Protein AF-A0A402AFH4-F1 (afdb_monomer)

Foldseek 3Di:
DCLLQAAAPLAFFQVLLVLLVQVVVQVVCVVPVDDDPDHHPPNVADPVRCVCVVVSVVLNVDPVSSVVVSVVVSVVHHHPPNVVLVVFWDFLCCVVVVPDNQFWAQLVRGGHNRDTDTHGPVQSVFWPDKHWPQADPPRHGQNVVGSTTDIDTDGDDDDDPPDPPDPPPDDDDDDDDDDD

Radius of gyration: 26.85 Å; Cα contacts (8 Å, |Δi|>4): 225; chains: 1; bounding box: 53×40×107 Å

Secondary structure (DSSP, 8-state):
--GGGG--TT--B-HHHHHHHHHHHHHHHHTS----S---HHHHS-GGGGGGHHHHHHHTT-HHHHHHHHHHHHHHS--HHHHHHTTTSEEHHHHH-TT-----BSTTS--B-----EE-HHHHTTEEEEEEESB-GGG-BHHHH-SS-EEEEEE-------------------------

Solvent-accessible surface area (backbone atoms only — not comparable to full-atom values): 10821 Å² total; per-residue (Å²): 126,80,65,65,55,45,26,43,81,87,58,69,52,37,53,39,44,46,52,42,46,28,51,51,46,46,56,54,42,79,77,38,100,72,90,80,86,73,69,30,64,76,75,68,36,56,84,92,52,49,85,47,49,68,56,54,58,52,29,64,75,33,72,70,46,25,54,53,45,17,54,54,44,52,76,66,47,45,30,65,64,40,49,60,49,56,76,71,27,45,50,45,44,53,70,78,39,78,83,62,77,70,49,19,32,41,36,84,41,57,23,26,36,61,74,86,53,73,28,42,77,77,53,49,78,30,56,76,46,49,52,71,44,63,53,54,78,95,72,40,51,24,50,79,77,32,64,49,33,53,74,51,71,44,66,58,90,74,82,74,76,75,74,77,75,72,81,78,90,77,82,85,79,89,75,90,85,80,82,135

Structure (mmCIF, N/CA/C/O backbone):
data_AF-A0A402AFH4-F1
#
_entry.id   AF-A0A402AFH4-F1
#
loop_
_atom_site.group_PDB
_atom_site.id
_atom_site.type_symbol
_atom_site.label_atom_id
_atom_site.label_alt_id
_atom_site.label_comp_id
_atom_site.label_asym_id
_atom_site.label_entity_id
_atom_site.label_seq_id
_atom_site.pdbx_PDB_ins_code
_atom_site.Cartn_x
_atom_site.Cartn_y
_atom_site.Cartn_z
_atom_site.occupancy
_atom_site.B_iso_or_equiv
_atom_site.auth_seq_id
_atom_site.auth_comp_id
_atom_site.auth_asym_id
_atom_site.auth_atom_id
_atom_site.pdbx_PDB_model_num
ATOM 1 N N . MET A 1 1 ? 12.979 -7.719 -3.698 1.00 51.69 1 MET A N 1
ATOM 2 C CA . MET A 1 1 ? 11.841 -7.224 -2.904 1.00 51.69 1 MET A CA 1
ATOM 3 C C . MET A 1 1 ? 11.127 -8.432 -2.350 1.00 51.69 1 MET A C 1
ATOM 5 O O . MET A 1 1 ? 10.439 -9.116 -3.100 1.00 51.69 1 MET A O 1
ATOM 9 N N . GLY A 1 2 ? 11.437 -8.764 -1.097 1.00 57.62 2 GLY A N 1
ATOM 10 C CA . GLY A 1 2 ? 10.817 -9.867 -0.356 1.00 57.62 2 GLY A CA 1
ATOM 11 C C . GLY A 1 2 ? 9.615 -9.405 0.471 1.00 57.62 2 GLY A C 1
ATOM 12 O O . GLY A 1 2 ? 9.050 -10.201 1.211 1.00 57.62 2 GLY A O 1
ATOM 13 N N . ASP A 1 3 ? 9.233 -8.136 0.342 1.00 69.19 3 ASP A N 1
ATOM 14 C CA . ASP A 1 3 ? 8.366 -7.464 1.313 1.00 69.19 3 ASP A CA 1
ATOM 15 C C . ASP A 1 3 ? 6.880 -7.632 0.960 1.00 69.19 3 ASP A C 1
ATOM 17 O O . ASP A 1 3 ? 6.026 -7.682 1.834 1.00 69.19 3 ASP A O 1
ATOM 21 N N . PHE A 1 4 ? 6.556 -7.896 -0.313 1.00 74.56 4 PHE A N 1
ATOM 22 C CA . PHE A 1 4 ? 5.191 -8.195 -0.784 1.00 74.56 4 PHE A CA 1
ATOM 23 C C . PHE A 1 4 ? 4.730 -9.637 -0.509 1.00 74.56 4 PHE A C 1
ATOM 25 O O . PHE A 1 4 ? 3.838 -10.153 -1.183 1.00 74.56 4 PHE A O 1
ATOM 32 N N . ASN A 1 5 ? 5.331 -10.302 0.482 1.00 77.62 5 ASN A N 1
ATOM 33 C CA . ASN A 1 5 ? 4.934 -11.647 0.903 1.00 77.62 5 ASN A CA 1
ATOM 34 C C . ASN A 1 5 ? 3.731 -11.659 1.870 1.00 77.62 5 ASN A C 1
ATOM 36 O O . ASN A 1 5 ? 3.227 -12.724 2.233 1.00 77.62 5 ASN A O 1
ATOM 40 N N . SER A 1 6 ? 3.279 -10.480 2.292 1.00 80.69 6 SER A N 1
ATOM 41 C CA . SER A 1 6 ? 2.232 -10.261 3.289 1.00 80.69 6 SER A CA 1
ATOM 42 C C . SER A 1 6 ? 1.073 -9.435 2.724 1.00 80.69 6 SER A C 1
ATOM 44 O O . SER A 1 6 ? 0.543 -8.567 3.405 1.00 80.69 6 SER A O 1
ATOM 46 N N . LEU A 1 7 ? 0.652 -9.668 1.478 1.00 89.50 7 LEU A N 1
ATOM 47 C CA . LEU A 1 7 ? -0.512 -8.962 0.932 1.00 89.50 7 LEU A CA 1
ATOM 48 C C . LEU A 1 7 ? -1.828 -9.529 1.479 1.00 89.50 7 LEU A C 1
ATOM 50 O O . LEU A 1 7 ? -2.013 -10.745 1.570 1.00 89.50 7 LEU A O 1
ATOM 54 N N . SER A 1 8 ? -2.777 -8.649 1.792 1.00 88.81 8 SER A N 1
ATOM 55 C CA . SER A 1 8 ? -4.142 -9.047 2.124 1.00 88.81 8 SER A CA 1
ATOM 56 C C . SER A 1 8 ? -4.874 -9.599 0.894 1.00 88.81 8 SER A C 1
ATOM 58 O O . SER A 1 8 ? -4.645 -9.130 -0.225 1.00 88.81 8 SER A O 1
ATOM 60 N N . PRO A 1 9 ? -5.805 -10.562 1.055 1.00 85.50 9 PRO A N 1
ATOM 61 C CA . PRO A 1 9 ? -6.602 -11.087 -0.049 1.00 85.50 9 PRO A CA 1
ATOM 62 C C . PRO A 1 9 ? -7.307 -10.052 -0.926 1.00 85.50 9 PRO A C 1
ATOM 64 O O . PRO A 1 9 ? -7.452 -10.264 -2.132 1.00 85.50 9 PRO A O 1
ATOM 67 N N . LYS A 1 10 ? -7.740 -8.948 -0.317 1.00 82.94 10 LYS A N 1
ATOM 68 C CA . LYS A 1 10 ? -8.514 -7.889 -0.974 1.00 82.94 10 LYS A CA 1
ATOM 69 C C . LYS A 1 10 ? -7.655 -6.728 -1.472 1.00 82.94 10 LYS A C 1
ATOM 71 O O . LYS A 1 10 ? -8.186 -5.842 -2.134 1.00 82.94 10 LYS A O 1
ATOM 76 N N . ASP A 1 11 ? -6.361 -6.723 -1.169 1.00 89.31 11 ASP A N 1
ATOM 77 C CA . ASP A 1 11 ? -5.503 -5.602 -1.525 1.00 89.31 11 ASP A CA 1
ATOM 78 C C . ASP A 1 11 ? -5.000 -5.704 -2.962 1.00 89.31 11 ASP A C 1
ATOM 80 O O . ASP A 1 11 ? -4.656 -6.775 -3.479 1.00 89.31 11 ASP A O 1
ATOM 84 N N . ALA A 1 12 ? -4.955 -4.539 -3.602 1.00 89.38 12 ALA A N 1
ATOM 85 C CA . ALA A 1 12 ? -4.328 -4.371 -4.897 1.00 89.38 12 ALA A CA 1
ATOM 86 C C . ALA A 1 12 ? -2.801 -4.449 -4.770 1.00 89.38 12 ALA A C 1
ATOM 88 O O . ALA A 1 12 ? -2.220 -4.133 -3.731 1.00 89.38 12 ALA A O 1
ATOM 89 N N . PHE A 1 13 ? -2.156 -4.833 -5.869 1.00 91.88 13 PHE A N 1
ATOM 90 C CA . PHE A 1 13 ? -0.709 -4.785 -6.010 1.00 91.88 13 PHE A CA 1
ATOM 91 C C . PHE A 1 13 ? -0.349 -4.269 -7.400 1.00 91.88 13 PHE A C 1
ATOM 93 O O . PHE A 1 13 ? -0.717 -4.885 -8.400 1.00 91.88 13 PHE A O 1
ATOM 100 N N . THR A 1 14 ? 0.357 -3.144 -7.463 1.00 93.19 14 THR A N 1
ATOM 101 C CA . THR A 1 14 ? 0.786 -2.500 -8.711 1.00 93.19 14 THR A CA 1
ATOM 102 C C . THR A 1 14 ? 2.281 -2.732 -8.934 1.00 93.19 14 THR A C 1
ATOM 104 O O . THR A 1 14 ? 3.129 -1.847 -8.815 1.00 93.19 14 THR A O 1
ATOM 107 N N . ALA A 1 15 ? 2.638 -3.964 -9.292 1.00 91.38 15 ALA A N 1
ATOM 108 C CA . ALA A 1 15 ? 4.016 -4.340 -9.613 1.00 91.38 15 ALA A CA 1
ATOM 109 C C . ALA A 1 15 ? 4.632 -3.480 -10.736 1.00 91.38 15 ALA A C 1
ATOM 111 O O . ALA A 1 15 ? 5.845 -3.253 -10.775 1.00 91.38 15 ALA A O 1
ATOM 112 N N . SER A 1 16 ? 3.811 -2.964 -11.646 1.00 92.25 16 SER A N 1
ATOM 113 C CA . SER A 1 16 ? 4.206 -2.042 -12.703 1.00 92.25 16 SER A CA 1
ATOM 114 C C . SER A 1 16 ? 4.701 -0.701 -12.148 1.00 92.25 16 SER A C 1
ATOM 116 O O . SER A 1 16 ? 5.653 -0.134 -12.696 1.00 92.25 16 SER A O 1
ATOM 118 N N . ALA A 1 17 ? 4.140 -0.222 -11.031 1.00 91.12 17 ALA A N 1
ATOM 119 C CA . ALA A 1 17 ? 4.615 0.968 -10.327 1.00 91.12 17 ALA A CA 1
ATOM 120 C C . ALA A 1 17 ? 6.022 0.740 -9.755 1.00 91.12 17 ALA A C 1
ATOM 122 O O . ALA A 1 17 ? 6.908 1.572 -9.970 1.00 91.12 17 ALA A O 1
ATOM 123 N N . LEU A 1 18 ? 6.277 -0.432 -9.157 1.00 89.62 18 LEU A N 1
ATOM 124 C CA . LEU A 1 18 ? 7.621 -0.832 -8.711 1.00 89.62 18 LEU A CA 1
ATOM 125 C C . LEU A 1 18 ? 8.616 -0.875 -9.866 1.00 89.62 18 LEU A C 1
ATOM 127 O O . LEU A 1 18 ? 9.734 -0.369 -9.762 1.00 89.62 18 LEU A O 1
ATOM 131 N N . LEU A 1 19 ? 8.217 -1.475 -10.986 1.00 90.44 19 LEU A N 1
ATOM 132 C CA . LEU A 1 19 ? 9.080 -1.596 -12.153 1.00 90.44 19 LEU A CA 1
ATOM 133 C C . LEU A 1 19 ? 9.463 -0.214 -12.703 1.00 90.44 19 LEU A C 1
ATOM 135 O O . LEU A 1 19 ? 10.643 0.047 -12.960 1.00 90.44 19 LEU A O 1
ATOM 139 N N . LYS A 1 20 ? 8.488 0.693 -12.826 1.00 89.62 20 LYS A N 1
A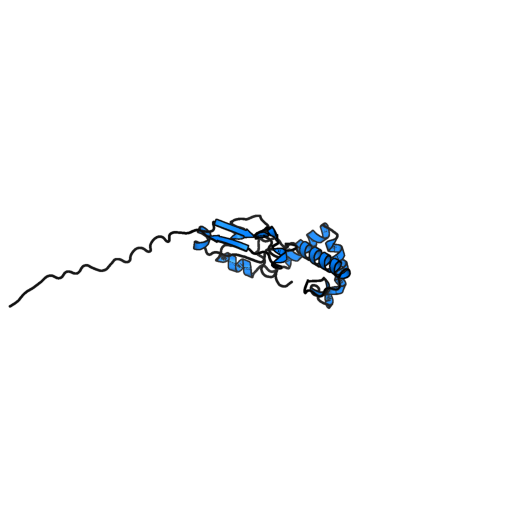TOM 140 C CA . LYS A 1 20 ? 8.721 2.089 -13.226 1.00 89.62 20 LYS A CA 1
ATOM 141 C C . LYS A 1 20 ? 9.625 2.815 -12.227 1.00 89.62 20 LYS A C 1
ATOM 143 O O . LYS A 1 20 ? 10.539 3.524 -12.649 1.00 89.62 20 LYS A O 1
ATOM 148 N N . TYR A 1 21 ? 9.421 2.604 -10.928 1.00 87.94 21 TYR A N 1
ATOM 149 C CA . TYR A 1 21 ? 10.244 3.186 -9.869 1.00 87.94 21 TYR A CA 1
ATOM 150 C C . TYR A 1 21 ? 11.710 2.752 -9.968 1.00 87.94 21 TYR A C 1
ATOM 152 O O . TYR A 1 21 ? 12.599 3.601 -10.072 1.00 87.94 21 TYR A O 1
ATOM 160 N N . VAL A 1 22 ? 11.965 1.444 -10.050 1.00 87.12 22 VAL A N 1
ATOM 161 C CA . VAL A 1 22 ? 13.318 0.888 -10.202 1.00 87.12 22 VAL A CA 1
ATOM 162 C C . VAL A 1 22 ? 13.982 1.401 -11.485 1.00 87.12 22 VAL A C 1
ATOM 164 O O . VAL A 1 22 ? 15.162 1.749 -11.479 1.00 87.12 22 VAL A O 1
ATOM 167 N N . MET A 1 23 ? 13.238 1.520 -12.589 1.00 85.50 23 MET A N 1
ATOM 168 C CA . MET A 1 23 ? 13.768 2.079 -13.840 1.00 85.50 23 MET A CA 1
ATOM 169 C C . MET A 1 23 ? 14.102 3.572 -13.751 1.00 85.50 23 MET A C 1
ATOM 171 O O . MET A 1 23 ? 15.094 4.016 -14.344 1.00 85.50 23 MET A O 1
ATOM 175 N N . ARG A 1 24 ? 13.302 4.350 -13.015 1.00 83.38 24 ARG A N 1
ATOM 176 C CA . ARG A 1 24 ? 13.567 5.770 -12.747 1.00 83.38 24 ARG A CA 1
ATOM 177 C C . ARG A 1 24 ? 14.858 5.934 -11.944 1.00 83.38 24 ARG A C 1
ATOM 179 O O . ARG A 1 24 ? 15.691 6.759 -12.320 1.00 83.38 24 ARG A O 1
ATOM 186 N N . LEU A 1 25 ? 15.049 5.124 -10.901 1.00 79.38 25 LEU A N 1
ATOM 187 C CA . LEU A 1 25 ? 16.279 5.112 -10.103 1.00 79.38 25 LEU A CA 1
ATOM 188 C C . LEU A 1 25 ? 17.503 4.716 -10.942 1.00 79.38 25 LEU A C 1
ATOM 190 O O . LEU A 1 25 ? 18.510 5.422 -10.930 1.00 79.38 25 LEU A O 1
ATOM 194 N N . ASP A 1 26 ? 17.392 3.656 -11.749 1.00 77.81 26 ASP A N 1
ATOM 195 C CA . ASP A 1 26 ? 18.478 3.178 -12.620 1.00 77.81 26 ASP A CA 1
ATOM 196 C C . ASP A 1 26 ? 18.900 4.246 -13.650 1.00 77.81 26 ASP A C 1
ATOM 198 O O . ASP A 1 26 ? 20.082 4.413 -13.956 1.00 77.81 26 ASP A O 1
ATOM 202 N N . THR A 1 27 ? 17.940 5.031 -14.153 1.00 74.44 27 THR A N 1
ATOM 203 C CA . THR A 1 27 ? 18.209 6.142 -15.082 1.00 74.44 27 THR A CA 1
ATOM 204 C C . THR A 1 27 ? 18.884 7.323 -14.381 1.00 74.44 27 THR A C 1
ATOM 206 O O . THR A 1 27 ? 19.836 7.877 -14.926 1.00 74.44 27 THR A O 1
ATOM 209 N N . ARG A 1 28 ? 18.445 7.690 -13.165 1.00 68.31 28 ARG A N 1
ATOM 210 C CA . ARG A 1 28 ? 19.084 8.752 -12.361 1.00 68.31 28 ARG A CA 1
ATOM 211 C C . ARG A 1 28 ? 20.520 8.387 -11.976 1.00 68.31 28 ARG A C 1
ATOM 213 O O . ARG A 1 28 ? 21.395 9.244 -12.039 1.00 68.31 28 ARG A O 1
ATOM 220 N N . ARG A 1 29 ? 20.787 7.116 -11.667 1.00 64.56 29 ARG A N 1
ATOM 221 C CA . ARG A 1 29 ? 22.125 6.628 -11.304 1.00 64.56 29 ARG A CA 1
ATOM 222 C C . ARG A 1 29 ? 23.121 6.646 -12.458 1.00 64.56 29 ARG A C 1
ATOM 224 O O . ARG A 1 29 ? 24.285 6.955 -12.251 1.00 64.56 29 ARG A O 1
ATOM 231 N N . LYS A 1 30 ? 22.704 6.374 -13.698 1.00 59.78 30 LYS A N 1
ATOM 232 C CA . LYS A 1 30 ? 23.617 6.547 -14.849 1.00 59.78 30 LYS A CA 1
ATOM 233 C C . LYS A 1 30 ? 24.181 7.968 -14.948 1.00 59.78 30 LYS A C 1
ATOM 235 O O . LYS A 1 30 ? 25.247 8.143 -15.526 1.00 59.78 30 LYS A O 1
ATOM 240 N N . ASN A 1 31 ? 23.492 8.942 -14.353 1.00 57.00 31 ASN A N 1
ATOM 241 C CA . ASN A 1 31 ? 23.906 10.337 -14.315 1.00 57.00 31 ASN A CA 1
ATOM 242 C C . ASN A 1 31 ? 24.695 10.706 -13.041 1.00 57.00 31 ASN A C 1
ATOM 244 O O . ASN A 1 31 ? 25.290 11.777 -13.004 1.00 57.00 31 ASN A O 1
ATOM 248 N N . LEU A 1 32 ? 24.724 9.849 -12.011 1.00 54.44 32 LEU A N 1
ATOM 249 C CA . LEU A 1 32 ? 25.364 10.097 -10.713 1.00 54.44 32 LEU A CA 1
ATOM 250 C C . LEU A 1 32 ? 26.027 8.807 -10.202 1.00 54.44 32 LEU A C 1
ATOM 252 O O . LEU A 1 32 ? 25.346 7.837 -9.871 1.00 54.44 32 LEU A O 1
ATOM 256 N N . THR A 1 33 ? 27.357 8.788 -10.093 1.00 54.38 33 THR A N 1
ATOM 257 C CA . THR A 1 33 ? 28.129 7.683 -9.495 1.00 54.38 33 THR A CA 1
ATOM 258 C C . THR A 1 33 ? 27.931 7.625 -7.975 1.00 54.38 33 THR A C 1
ATOM 260 O O . THR A 1 33 ? 28.856 7.881 -7.211 1.00 54.38 33 THR A O 1
ATOM 263 N N . LEU A 1 34 ? 26.717 7.320 -7.524 1.00 53.16 34 LEU A N 1
ATOM 264 C CA . LEU A 1 34 ? 26.389 7.095 -6.120 1.00 53.16 34 LEU A CA 1
ATOM 265 C C . LEU A 1 34 ? 26.154 5.597 -5.887 1.00 53.16 34 LEU A C 1
ATOM 267 O O . LEU A 1 34 ? 25.597 4.873 -6.723 1.00 53.16 34 LEU A O 1
ATOM 271 N N . ASN A 1 35 ? 26.691 5.109 -4.774 1.00 52.53 35 ASN A N 1
ATOM 272 C CA . ASN A 1 35 ? 26.500 3.758 -4.267 1.00 52.53 35 ASN A CA 1
ATOM 273 C C . ASN A 1 35 ? 25.814 3.919 -2.908 1.00 52.53 35 ASN A C 1
ATOM 275 O O . ASN A 1 35 ? 26.481 4.137 -1.904 1.00 52.53 35 ASN A O 1
ATOM 279 N N . ASP A 1 36 ? 24.486 3.925 -2.920 1.00 55.97 36 ASP A N 1
ATOM 280 C CA . ASP A 1 36 ? 23.633 4.446 -1.841 1.00 55.97 36 ASP A CA 1
ATOM 281 C C . ASP A 1 36 ? 22.582 3.434 -1.349 1.00 55.97 36 ASP A C 1
ATOM 283 O O . ASP A 1 36 ? 21.714 3.768 -0.555 1.00 55.97 36 ASP A O 1
ATOM 287 N N . GLY A 1 37 ? 22.664 2.172 -1.785 1.00 56.22 37 GLY A N 1
ATOM 288 C CA . GLY A 1 37 ? 21.743 1.119 -1.344 1.00 56.22 37 GLY A CA 1
ATOM 289 C C . GLY A 1 37 ? 20.390 1.099 -2.066 1.00 56.22 37 GLY A C 1
ATOM 290 O O . GLY A 1 37 ? 19.575 0.223 -1.780 1.00 56.22 37 GLY A O 1
ATOM 291 N N . HIS A 1 38 ? 20.146 1.977 -3.046 1.00 57.50 38 HIS A N 1
ATOM 292 C CA . HIS A 1 38 ? 18.885 1.970 -3.789 1.00 57.50 38 HIS A CA 1
ATOM 293 C C . HIS A 1 38 ? 18.758 0.784 -4.775 1.00 57.50 38 HIS A C 1
ATOM 295 O O . HIS A 1 38 ? 19.726 0.413 -5.456 1.00 57.50 38 HIS A O 1
ATOM 301 N N . PRO A 1 39 ? 17.558 0.179 -4.903 1.00 63.69 39 PRO A N 1
ATOM 302 C CA . PRO A 1 39 ? 17.334 -0.964 -5.780 1.00 63.69 39 PRO A CA 1
ATOM 303 C C . PRO A 1 39 ? 17.463 -0.572 -7.260 1.00 63.69 39 PRO A C 1
ATOM 305 O O . PRO A 1 39 ? 16.902 0.420 -7.718 1.00 63.69 39 PRO A O 1
ATOM 308 N N . HIS A 1 40 ? 18.170 -1.392 -8.036 1.00 70.62 40 HIS A N 1
ATOM 309 C CA . HIS A 1 40 ? 18.321 -1.254 -9.482 1.00 70.62 40 HIS A CA 1
ATOM 310 C C . HIS A 1 40 ? 17.906 -2.553 -10.178 1.00 70.62 40 HIS A C 1
ATOM 312 O O . HIS A 1 40 ? 17.857 -3.618 -9.567 1.00 70.62 40 HIS A O 1
ATOM 318 N N . LEU A 1 41 ? 17.633 -2.513 -11.484 1.00 73.81 41 LEU A N 1
ATOM 319 C CA . LEU A 1 41 ? 17.025 -3.660 -12.176 1.00 73.81 41 LEU A CA 1
ATOM 320 C C . LEU A 1 41 ? 17.832 -4.964 -11.988 1.00 73.81 41 LEU A C 1
ATOM 322 O O . LEU A 1 41 ? 17.271 -6.018 -11.722 1.00 73.81 41 LEU A O 1
ATOM 326 N N . ASN A 1 42 ? 19.165 -4.880 -12.023 1.00 74.38 42 ASN A N 1
ATOM 327 C CA . ASN A 1 42 ? 20.059 -6.026 -11.798 1.00 74.38 42 ASN A CA 1
ATOM 328 C C . ASN A 1 42 ? 20.199 -6.495 -10.334 1.00 74.38 42 ASN A C 1
ATOM 330 O O . ASN A 1 42 ? 20.759 -7.578 -10.132 1.00 74.38 42 ASN A O 1
ATOM 334 N N . SER A 1 43 ? 19.771 -5.699 -9.345 1.00 70.88 43 SER A N 1
ATOM 335 C CA . SER A 1 43 ? 19.702 -6.122 -7.937 1.00 70.88 43 SER A CA 1
ATOM 336 C C . SER A 1 43 ? 18.381 -6.822 -7.630 1.00 70.88 43 SER A C 1
ATOM 338 O O . SER A 1 43 ? 18.349 -7.719 -6.795 1.00 70.88 43 SER A O 1
ATOM 340 N N . VAL A 1 44 ? 17.309 -6.463 -8.342 1.00 75.88 44 VAL A N 1
ATOM 341 C CA . VAL A 1 44 ? 15.990 -7.092 -8.189 1.00 75.88 44 VAL A CA 1
ATOM 342 C C . VAL A 1 44 ? 15.859 -8.348 -9.058 1.00 75.88 44 VAL A C 1
ATOM 344 O O . VAL A 1 44 ? 15.237 -9.322 -8.640 1.00 75.88 44 VAL A O 1
ATOM 347 N N . VAL A 1 45 ? 16.466 -8.358 -10.251 1.00 80.50 45 VAL A N 1
ATOM 348 C CA . VAL A 1 45 ? 16.427 -9.496 -11.181 1.00 80.50 45 VAL A CA 1
ATOM 349 C C . VAL A 1 45 ? 17.641 -10.414 -10.960 1.00 80.50 45 VAL A C 1
ATOM 351 O O . VAL A 1 45 ? 18.785 -9.983 -11.170 1.00 80.50 45 VAL A O 1
ATOM 354 N N . PRO A 1 46 ? 17.430 -11.698 -10.599 1.00 81.25 46 PRO A N 1
ATOM 355 C CA . PRO A 1 46 ? 18.509 -12.667 -10.415 1.00 81.25 46 PRO A CA 1
ATOM 356 C C . PRO A 1 46 ? 19.398 -12.785 -11.662 1.00 81.25 46 PRO A C 1
ATOM 358 O O . PRO A 1 46 ? 18.873 -12.711 -12.775 1.00 81.25 46 PRO A O 1
ATOM 361 N N . PRO A 1 47 ? 20.716 -13.057 -11.531 1.00 84.38 47 PRO A N 1
ATOM 362 C CA . PRO A 1 47 ? 21.647 -13.117 -12.664 1.00 84.38 47 PRO A CA 1
ATOM 363 C C . PRO A 1 47 ? 21.161 -13.949 -13.855 1.00 84.38 47 PRO A C 1
ATOM 365 O O . PRO A 1 47 ? 21.291 -13.518 -14.997 1.00 84.38 47 PRO A O 1
ATOM 368 N N . LYS A 1 48 ? 20.529 -15.096 -13.581 1.00 87.19 48 LYS A N 1
ATOM 369 C CA . LYS A 1 48 ? 20.001 -16.019 -14.597 1.00 87.19 48 LYS A CA 1
ATOM 370 C C . LYS A 1 48 ? 18.832 -15.450 -15.411 1.00 87.19 48 LYS A C 1
ATOM 372 O O . LYS A 1 48 ? 18.595 -15.921 -16.513 1.00 87.19 48 LYS A O 1
ATOM 377 N N . LEU A 1 49 ? 18.115 -14.452 -14.891 1.00 86.56 49 LEU A N 1
ATOM 378 C CA . LEU A 1 49 ? 16.926 -13.856 -15.514 1.00 86.56 49 LEU A CA 1
ATOM 379 C C . LEU A 1 49 ? 17.192 -12.473 -16.121 1.00 86.56 49 LEU A C 1
ATOM 381 O O . LEU A 1 49 ? 16.299 -11.884 -16.724 1.00 86.56 49 LEU A O 1
ATOM 385 N N . ARG A 1 50 ? 18.420 -11.949 -16.022 1.00 86.38 50 ARG A N 1
ATOM 386 C CA . ARG A 1 50 ? 18.765 -10.602 -16.519 1.00 86.38 50 ARG A CA 1
ATOM 387 C C . ARG A 1 50 ? 18.586 -10.433 -18.028 1.00 86.38 50 ARG A C 1
ATOM 389 O O . ARG A 1 50 ? 18.448 -9.306 -18.495 1.00 86.38 50 ARG A O 1
ATOM 396 N N . PHE A 1 51 ? 18.535 -11.522 -18.796 1.00 89.12 51 PHE A N 1
ATOM 397 C CA . PHE A 1 51 ? 18.203 -11.465 -20.222 1.00 89.12 51 PHE A CA 1
ATOM 398 C C . PHE A 1 51 ? 16.779 -10.931 -20.481 1.00 89.12 51 PHE A C 1
ATOM 400 O O . PHE A 1 51 ? 16.514 -10.440 -21.573 1.00 89.12 51 PHE A O 1
ATOM 407 N N . LEU A 1 52 ? 15.884 -10.960 -19.480 1.00 88.06 52 LEU A N 1
ATOM 408 C CA . LEU A 1 52 ? 14.532 -10.391 -19.545 1.00 88.06 52 LEU A CA 1
ATOM 409 C C . LEU A 1 52 ? 14.500 -8.872 -19.330 1.00 88.06 52 LEU A C 1
ATOM 411 O O . LEU A 1 52 ? 13.470 -8.243 -19.565 1.00 88.06 52 LEU A O 1
ATOM 415 N N . ASN A 1 53 ? 15.609 -8.246 -18.931 1.00 87.50 53 ASN A N 1
ATOM 416 C CA . ASN A 1 53 ? 15.664 -6.803 -18.685 1.00 87.50 53 ASN A CA 1
ATOM 417 C C . ASN A 1 53 ? 15.150 -5.936 -19.855 1.00 87.50 53 ASN A C 1
ATOM 419 O O . ASN A 1 53 ? 14.452 -4.959 -19.584 1.00 87.50 53 ASN A O 1
ATOM 423 N N . PRO A 1 54 ? 15.437 -6.235 -21.141 1.00 88.44 54 PRO A N 1
ATOM 424 C CA . PRO A 1 54 ? 14.862 -5.489 -22.260 1.00 88.44 54 PRO A CA 1
ATOM 425 C C . PRO A 1 54 ? 13.334 -5.591 -22.303 1.00 88.44 54 PRO A C 1
ATOM 427 O O . PRO A 1 54 ? 12.668 -4.588 -22.536 1.00 88.44 54 PRO A O 1
ATOM 430 N N . VAL A 1 55 ? 12.782 -6.772 -22.011 1.00 89.38 55 VAL A N 1
ATOM 431 C CA . VAL A 1 55 ? 11.332 -6.996 -21.947 1.00 89.38 55 VAL A CA 1
ATOM 432 C C . VAL A 1 55 ? 10.72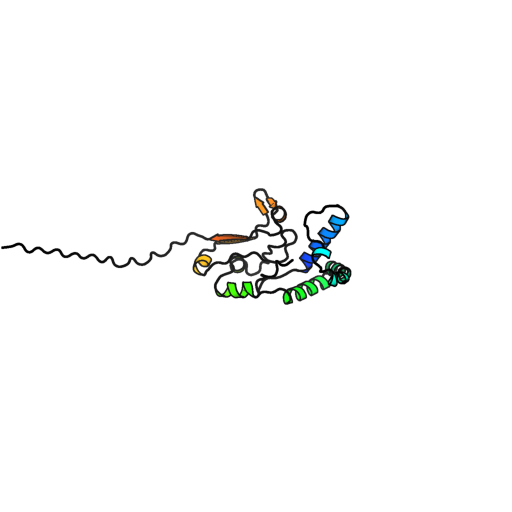5 -6.180 -20.812 1.00 89.38 55 VAL A C 1
ATOM 434 O O . VAL A 1 55 ? 9.778 -5.438 -21.047 1.00 89.38 55 VAL A O 1
ATOM 437 N N . LEU A 1 56 ? 11.316 -6.227 -19.615 1.00 89.00 56 LEU A N 1
ATOM 438 C CA . LEU A 1 56 ? 10.875 -5.424 -18.469 1.00 89.00 56 LEU A CA 1
ATOM 439 C C . LEU A 1 56 ? 10.884 -3.919 -18.790 1.00 89.00 56 LEU A C 1
ATOM 441 O O . LEU A 1 56 ? 9.944 -3.199 -18.460 1.00 89.00 56 LEU A O 1
ATOM 445 N N . ARG A 1 57 ? 11.898 -3.438 -19.518 1.00 88.81 57 ARG A N 1
ATOM 446 C CA . ARG A 1 57 ? 11.935 -2.041 -19.980 1.00 88.81 57 ARG A CA 1
ATOM 447 C C . ARG A 1 57 ? 10.813 -1.703 -20.957 1.00 88.81 57 ARG A C 1
ATOM 449 O O . ARG A 1 57 ? 10.302 -0.587 -20.914 1.00 88.81 57 ARG A O 1
ATOM 456 N N . THR A 1 58 ? 10.443 -2.631 -21.834 1.00 90.56 58 THR A N 1
ATOM 457 C CA . THR A 1 58 ? 9.310 -2.463 -22.753 1.00 90.56 58 THR A CA 1
ATOM 458 C C . THR A 1 58 ? 7.983 -2.456 -22.000 1.00 90.56 58 THR A C 1
ATOM 460 O O . THR A 1 58 ? 7.150 -1.591 -22.264 1.00 90.56 58 THR A O 1
ATOM 463 N N . VAL A 1 59 ? 7.812 -3.348 -21.019 1.00 90.69 59 VAL A N 1
ATOM 464 C CA . VAL A 1 59 ? 6.615 -3.410 -20.162 1.00 90.69 59 VAL A CA 1
ATOM 465 C C . VAL A 1 59 ? 6.367 -2.065 -19.482 1.00 90.69 59 VAL A C 1
ATOM 467 O O . VAL A 1 59 ? 5.270 -1.528 -19.580 1.00 90.69 59 VAL A O 1
ATOM 470 N N . ALA A 1 60 ? 7.399 -1.456 -18.893 1.00 89.50 60 ALA A N 1
ATOM 471 C CA . ALA A 1 60 ? 7.269 -0.178 -18.188 1.00 89.50 60 ALA A CA 1
ATOM 472 C C . ALA A 1 60 ? 6.854 1.013 -19.075 1.00 89.50 60 ALA A C 1
ATOM 474 O O . ALA A 1 60 ? 6.455 2.054 -18.552 1.00 89.50 60 ALA A O 1
ATOM 475 N N . ARG A 1 61 ? 6.973 0.882 -20.404 1.00 90.19 61 ARG A N 1
ATOM 476 C CA . ARG A 1 61 ? 6.642 1.926 -21.389 1.00 90.19 61 ARG A CA 1
ATOM 477 C C . ARG A 1 61 ? 5.245 1.776 -21.992 1.00 90.19 61 ARG A C 1
ATOM 479 O O . ARG A 1 61 ? 4.831 2.651 -22.742 1.00 90.19 61 ARG A O 1
ATOM 486 N N . SER A 1 62 ? 4.540 0.684 -21.703 1.00 93.12 62 SER A N 1
ATOM 487 C CA . SER A 1 62 ? 3.224 0.391 -22.272 1.00 93.12 62 SER A CA 1
ATOM 488 C C . SER A 1 62 ? 2.207 0.150 -21.165 1.00 93.12 62 SER A C 1
ATOM 490 O O . SER A 1 62 ? 2.399 -0.718 -20.317 1.00 93.12 62 SER A O 1
ATOM 492 N N . GLU A 1 63 ? 1.099 0.889 -21.192 1.00 92.31 63 GLU A N 1
ATOM 493 C CA . GLU A 1 63 ? 0.016 0.746 -20.211 1.00 92.31 63 GLU A CA 1
ATOM 494 C C . GLU A 1 63 ? -0.636 -0.638 -20.264 1.00 92.31 63 GLU A C 1
ATOM 496 O O . GLU A 1 63 ? -0.861 -1.258 -19.229 1.00 92.31 63 GLU A O 1
ATOM 501 N N . LEU A 1 64 ? -0.855 -1.173 -21.468 1.00 94.56 64 LEU A N 1
ATOM 502 C CA . LEU A 1 64 ? -1.425 -2.508 -21.644 1.00 94.56 64 LEU A CA 1
ATOM 503 C C . LEU A 1 64 ? -0.528 -3.592 -21.033 1.00 94.56 64 LEU A C 1
ATOM 505 O O . LEU A 1 64 ? -1.015 -4.485 -20.340 1.00 94.56 64 LEU A O 1
ATOM 509 N N . LEU A 1 65 ? 0.786 -3.499 -21.254 1.00 92.75 65 LEU A N 1
ATOM 510 C CA . LEU A 1 65 ? 1.734 -4.441 -20.662 1.00 92.75 65 LEU A CA 1
ATOM 511 C C . LEU A 1 65 ? 1.848 -4.259 -19.147 1.00 92.75 65 LEU A C 1
ATOM 513 O O . LEU A 1 65 ? 2.015 -5.253 -18.449 1.00 92.75 65 LEU A O 1
ATOM 517 N N . CYS A 1 66 ? 1.730 -3.030 -18.637 1.00 93.31 66 CYS A N 1
ATOM 518 C CA . CYS A 1 66 ? 1.669 -2.768 -17.198 1.00 93.31 66 CYS A CA 1
ATOM 519 C C . CYS A 1 66 ? 0.455 -3.454 -16.558 1.00 93.31 66 CYS A C 1
ATOM 521 O O . CYS A 1 66 ? 0.632 -4.178 -15.586 1.00 93.31 66 CYS A O 1
ATOM 523 N N . ASN A 1 67 ? -0.738 -3.329 -17.146 1.00 92.50 67 ASN A N 1
ATOM 524 C CA . ASN A 1 67 ? -1.946 -3.977 -16.622 1.00 92.50 67 ASN A CA 1
ATOM 525 C C . ASN A 1 67 ? -1.833 -5.508 -16.636 1.00 92.50 67 ASN A C 1
ATOM 527 O O . ASN A 1 67 ? -2.206 -6.171 -15.669 1.00 92.50 67 ASN A O 1
ATOM 531 N N . LEU A 1 68 ? -1.285 -6.084 -17.713 1.00 93.00 68 LEU A N 1
ATOM 532 C CA . LEU A 1 68 ? -1.043 -7.527 -17.781 1.00 93.00 68 LEU A CA 1
ATOM 533 C C . LEU A 1 68 ? -0.003 -7.973 -16.743 1.00 93.00 68 LEU A C 1
ATOM 535 O O . LEU A 1 68 ? -0.140 -9.039 -16.142 1.00 93.00 68 LEU A O 1
ATOM 539 N N . PHE A 1 69 ? 1.028 -7.157 -16.528 1.00 92.88 69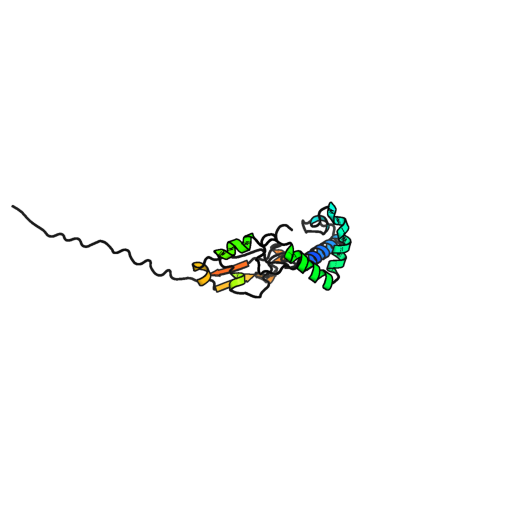 PHE A N 1
ATOM 540 C CA . PHE A 1 69 ? 2.061 -7.414 -15.535 1.00 92.88 69 PHE A CA 1
ATOM 541 C C . PHE A 1 69 ? 1.507 -7.359 -14.108 1.00 92.88 69 PHE A C 1
ATOM 543 O O . PHE A 1 69 ? 1.801 -8.254 -13.322 1.00 92.88 69 PHE A O 1
ATOM 550 N N . ASP A 1 70 ? 0.655 -6.381 -13.800 1.00 92.75 70 ASP A N 1
ATOM 551 C CA . ASP A 1 70 ? -0.030 -6.269 -12.508 1.00 92.75 70 ASP A CA 1
ATOM 552 C C . ASP A 1 70 ? -0.965 -7.457 -12.265 1.00 92.75 70 ASP A C 1
ATOM 554 O O . ASP A 1 70 ? -0.961 -8.035 -11.180 1.00 92.75 70 ASP A O 1
ATOM 558 N N . LEU A 1 71 ? -1.693 -7.905 -13.293 1.00 91.25 71 LEU A N 1
ATOM 559 C CA . LEU A 1 71 ? -2.526 -9.105 -13.209 1.00 91.25 71 LEU A CA 1
ATOM 560 C C . LEU A 1 71 ? -1.690 -10.367 -12.945 1.00 91.25 71 LEU A C 1
ATOM 562 O O . LEU A 1 71 ? -2.036 -11.177 -12.086 1.00 91.25 71 LEU A O 1
ATOM 566 N N . ALA A 1 72 ? -0.577 -10.542 -13.657 1.00 90.12 72 ALA A N 1
ATOM 567 C CA . ALA A 1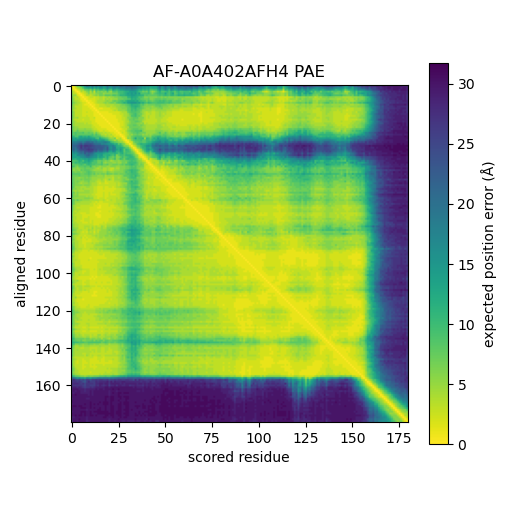 72 ? 0.323 -11.670 -13.429 1.00 90.12 72 ALA A CA 1
ATOM 568 C C . ALA A 1 72 ? 0.931 -11.627 -12.016 1.00 90.12 72 ALA A C 1
ATOM 570 O O . ALA A 1 72 ? 0.979 -12.644 -11.321 1.00 90.12 72 ALA A O 1
ATOM 571 N N . ALA A 1 73 ? 1.343 -10.440 -11.569 1.00 88.69 73 ALA A N 1
ATOM 572 C CA . ALA A 1 73 ? 1.875 -10.217 -10.233 1.00 88.69 73 ALA A CA 1
ATOM 573 C C . ALA A 1 73 ? 0.827 -10.469 -9.144 1.00 88.69 73 ALA A C 1
ATOM 575 O O . ALA A 1 73 ? 1.165 -11.023 -8.096 1.00 88.69 73 ALA A O 1
ATOM 576 N N . TYR A 1 74 ? -0.445 -10.145 -9.409 1.00 86.44 74 TYR A N 1
ATOM 577 C CA . TYR A 1 74 ? -1.549 -10.482 -8.523 1.00 86.44 74 TYR A CA 1
ATOM 578 C C . TYR A 1 74 ? -1.565 -11.987 -8.264 1.00 86.44 74 TYR A C 1
ATOM 580 O O . TYR A 1 74 ? -1.538 -12.366 -7.105 1.00 86.44 74 TYR A O 1
ATOM 588 N N . PHE A 1 75 ? -1.522 -12.857 -9.273 1.00 85.75 75 PHE A N 1
ATOM 589 C CA . PHE A 1 75 ? -1.538 -14.310 -9.032 1.00 85.75 75 PHE A CA 1
ATOM 590 C C . PHE A 1 75 ? -0.264 -14.855 -8.378 1.00 85.75 75 PHE A C 1
ATOM 592 O O . PHE A 1 75 ? -0.319 -15.872 -7.690 1.00 85.75 75 PHE A O 1
ATOM 599 N N . TYR A 1 76 ? 0.871 -14.189 -8.582 1.00 84.44 76 TYR A N 1
ATOM 600 C CA . TYR A 1 76 ? 2.146 -14.596 -7.999 1.00 84.44 76 TYR A CA 1
ATOM 601 C C . TYR A 1 76 ? 2.254 -14.271 -6.501 1.00 84.44 76 TYR A C 1
ATOM 603 O O . TYR A 1 76 ? 2.828 -15.052 -5.743 1.00 84.44 76 TYR A O 1
ATOM 611 N N . ALA A 1 77 ? 1.732 -13.120 -6.067 1.00 83.81 77 ALA A N 1
ATOM 612 C CA . ALA A 1 77 ? 1.971 -12.637 -4.714 1.00 83.81 77 ALA A CA 1
ATOM 613 C C . ALA A 1 77 ? 1.215 -13.470 -3.652 1.00 83.81 77 ALA A C 1
ATOM 615 O O . ALA A 1 77 ? -0.006 -13.653 -3.753 1.00 83.81 77 ALA A O 1
ATOM 616 N N . PRO A 1 78 ? 1.900 -13.984 -2.615 1.00 82.88 78 PRO A N 1
ATOM 617 C CA . PRO A 1 78 ? 1.258 -14.804 -1.597 1.00 82.88 78 PRO A CA 1
ATOM 618 C C . PRO A 1 78 ? 0.382 -13.949 -0.667 1.00 82.88 78 PRO A C 1
ATOM 620 O O . PRO A 1 78 ? 0.723 -12.825 -0.313 1.00 82.88 78 PRO A O 1
ATOM 623 N N . ARG A 1 79 ? -0.766 -14.509 -0.259 1.00 86.06 79 ARG A N 1
ATOM 624 C CA . ARG A 1 79 ? -1.777 -13.850 0.605 1.00 86.06 79 ARG A CA 1
ATOM 625 C C . ARG A 1 79 ? -2.150 -14.647 1.853 1.00 86.06 79 ARG A C 1
ATOM 627 O O . ARG A 1 79 ? -3.092 -14.314 2.568 1.00 86.06 79 ARG A O 1
ATOM 634 N N . GLY A 1 80 ? -1.454 -15.761 2.079 1.00 84.75 80 GLY A N 1
ATOM 635 C CA . GLY A 1 80 ? -1.845 -16.758 3.075 1.00 84.75 80 GLY A CA 1
ATOM 636 C C . GLY A 1 80 ? -1.781 -16.233 4.507 1.00 84.75 80 GLY A C 1
ATOM 637 O O . GLY A 1 80 ? -2.728 -16.434 5.257 1.00 84.75 80 GLY A O 1
ATOM 638 N N . CYS A 1 81 ? -0.700 -15.533 4.862 1.00 85.62 81 CYS A N 1
ATOM 639 C CA . CYS A 1 81 ? -0.466 -15.068 6.231 1.00 85.62 81 CYS A CA 1
ATOM 640 C C . CYS A 1 81 ? -1.544 -14.077 6.696 1.00 85.62 81 CYS A C 1
ATOM 642 O O . CYS A 1 81 ? -2.189 -14.294 7.717 1.00 85.62 81 CYS A O 1
ATOM 644 N N . ILE A 1 82 ? -1.816 -13.042 5.896 1.00 90.19 82 ILE A N 1
ATOM 645 C CA . ILE A 1 82 ? -2.831 -12.038 6.240 1.00 90.19 82 ILE A CA 1
ATOM 646 C C . ILE A 1 82 ? -4.238 -12.635 6.261 1.00 90.19 82 ILE A C 1
ATOM 648 O O . ILE A 1 82 ? -5.043 -12.277 7.120 1.00 90.19 82 ILE A O 1
ATOM 652 N N . ARG A 1 83 ? -4.536 -13.584 5.362 1.00 88.94 83 ARG A N 1
ATOM 653 C CA . ARG A 1 83 ? -5.818 -14.297 5.385 1.00 88.94 83 ARG A CA 1
ATOM 654 C C . ARG A 1 83 ? -6.057 -14.995 6.725 1.00 88.94 83 ARG A C 1
ATOM 656 O O . ARG A 1 83 ? -7.162 -14.888 7.233 1.00 88.94 83 ARG A O 1
ATOM 663 N N . LEU A 1 84 ? -5.039 -15.656 7.282 1.00 89.62 84 LEU A N 1
ATOM 664 C CA . LEU A 1 84 ? -5.137 -16.340 8.578 1.00 89.62 84 LEU A CA 1
ATOM 665 C C . LEU A 1 84 ? -5.353 -15.352 9.732 1.00 89.62 84 LEU A C 1
ATOM 667 O O . LEU A 1 84 ? -6.200 -15.587 10.585 1.00 89.62 84 LEU A O 1
ATOM 671 N N . LEU A 1 85 ? -4.633 -14.224 9.750 1.00 90.50 85 LEU A N 1
ATOM 672 C CA . LEU A 1 85 ? -4.834 -13.188 10.775 1.00 90.50 85 LEU A CA 1
ATOM 673 C C . LEU A 1 85 ? -6.249 -12.596 10.733 1.00 90.50 85 LEU A C 1
ATOM 675 O O . LEU A 1 85 ? -6.848 -12.356 11.780 1.00 90.50 85 LEU A O 1
ATOM 679 N N . SER A 1 86 ? -6.798 -12.430 9.528 1.00 89.44 86 SER A N 1
ATOM 680 C CA . SER A 1 86 ? -8.138 -11.872 9.305 1.00 89.44 86 SER A CA 1
ATOM 681 C C . SER A 1 86 ? -9.277 -12.766 9.822 1.00 89.44 86 SER A C 1
ATOM 683 O O . SER A 1 86 ? -10.429 -12.342 9.803 1.00 89.44 86 SER A O 1
ATOM 685 N N . GLU A 1 87 ? -8.993 -14.003 10.247 1.00 91.62 87 GLU A N 1
ATOM 686 C CA . GLU A 1 87 ? -9.987 -14.890 10.872 1.00 91.62 87 GLU A CA 1
ATOM 687 C C . GLU A 1 87 ? -10.274 -14.508 12.333 1.00 91.62 87 GLU A C 1
ATOM 689 O O . GLU A 1 87 ? -11.366 -14.780 12.826 1.00 91.62 87 GLU A O 1
ATOM 694 N N . TYR A 1 88 ? -9.318 -13.865 13.012 1.00 93.44 88 TYR A N 1
ATOM 695 C CA . TYR A 1 88 ? -9.399 -13.552 14.448 1.00 93.44 88 TYR A CA 1
ATOM 696 C C . TYR A 1 88 ? -9.281 -12.060 14.756 1.00 93.44 88 TYR A C 1
ATOM 698 O O . TYR A 1 88 ? -9.745 -11.609 15.802 1.00 93.44 88 TYR A O 1
ATOM 706 N N . TYR A 1 89 ? -8.674 -11.296 13.851 1.00 96.38 89 TYR A N 1
ATOM 707 C CA . TYR A 1 89 ? -8.454 -9.868 14.011 1.00 96.38 89 TYR A CA 1
ATOM 708 C C . TYR A 1 89 ? -9.040 -9.088 12.841 1.00 96.38 89 TYR A C 1
ATOM 710 O O . TYR A 1 89 ? -9.061 -9.548 11.698 1.00 96.38 89 TYR A O 1
ATOM 718 N N . THR A 1 90 ? -9.469 -7.865 13.124 1.00 96.56 90 THR A N 1
ATOM 719 C CA . THR A 1 90 ? -9.926 -6.917 12.115 1.00 96.56 90 THR A CA 1
ATOM 720 C C . THR A 1 90 ? -8.762 -6.057 11.641 1.00 96.56 90 THR A C 1
ATOM 722 O O . THR A 1 90 ? -8.056 -5.458 12.445 1.00 96.56 90 THR A O 1
ATOM 725 N N . ASP A 1 91 ? -8.576 -5.983 10.326 1.00 96.81 91 ASP A N 1
ATOM 726 C CA . ASP A 1 91 ? -7.688 -5.023 9.667 1.00 96.81 91 ASP A CA 1
ATOM 727 C C . ASP A 1 91 ? -8.268 -3.608 9.800 1.00 96.81 91 ASP A C 1
ATOM 729 O O . ASP A 1 91 ? -9.252 -3.279 9.129 1.00 96.81 91 ASP A O 1
ATOM 733 N N . CYS A 1 92 ? -7.680 -2.781 10.668 1.00 97.62 92 CYS A N 1
ATOM 734 C CA . CYS A 1 92 ? -8.219 -1.466 11.023 1.00 97.62 92 CYS A CA 1
ATOM 735 C C . CYS A 1 92 ? -8.335 -0.532 9.815 1.00 97.62 92 CYS A C 1
ATOM 737 O O . CYS A 1 92 ? -9.355 0.137 9.642 1.00 97.62 92 CYS A O 1
ATOM 739 N N . PHE A 1 93 ? -7.324 -0.520 8.940 1.00 97.12 93 PHE A N 1
ATOM 740 C CA . PHE A 1 93 ? -7.341 0.336 7.757 1.00 97.12 93 PHE A CA 1
ATOM 741 C C . PHE A 1 93 ? -8.476 -0.078 6.823 1.00 97.12 93 PHE A C 1
ATOM 743 O O . PHE A 1 93 ? -9.276 0.750 6.395 1.00 97.12 93 PHE A O 1
ATOM 750 N N . ARG A 1 94 ? -8.593 -1.380 6.530 1.00 95.81 94 ARG A N 1
ATOM 751 C CA . ARG A 1 94 ? -9.629 -1.872 5.612 1.00 95.81 94 ARG A CA 1
ATOM 752 C C . ARG A 1 94 ? -11.037 -1.781 6.209 1.00 95.81 94 ARG A C 1
ATOM 754 O O . ARG A 1 94 ? -11.994 -1.692 5.441 1.00 95.81 94 ARG A O 1
ATOM 761 N N . HIS A 1 95 ? -11.162 -1.803 7.537 1.00 96.06 95 HIS A N 1
ATOM 762 C CA . HIS A 1 95 ? -12.426 -1.600 8.242 1.00 96.06 95 HIS A CA 1
ATOM 763 C C . HIS A 1 95 ? -12.998 -0.198 7.993 1.00 96.06 95 HIS A C 1
ATOM 765 O O . HIS A 1 95 ? -14.167 -0.081 7.634 1.00 96.06 95 HIS A O 1
ATOM 771 N N . LEU A 1 96 ? -12.169 0.846 8.113 1.00 97.00 96 LEU A N 1
ATOM 772 C CA . LEU A 1 96 ? -12.589 2.234 7.884 1.00 97.00 96 LEU A CA 1
ATOM 773 C C . LEU A 1 96 ? -12.564 2.640 6.401 1.00 97.00 96 LEU A C 1
ATOM 775 O O . LEU A 1 96 ? -13.406 3.418 5.958 1.00 97.00 96 LEU A O 1
ATOM 779 N N . HIS A 1 97 ? -11.642 2.077 5.617 1.00 96.38 97 HIS A N 1
ATOM 780 C CA . HIS A 1 97 ? -11.390 2.450 4.224 1.00 96.38 97 HIS A CA 1
ATOM 781 C C . HIS A 1 97 ? -11.563 1.245 3.279 1.00 96.38 97 HIS A C 1
ATOM 783 O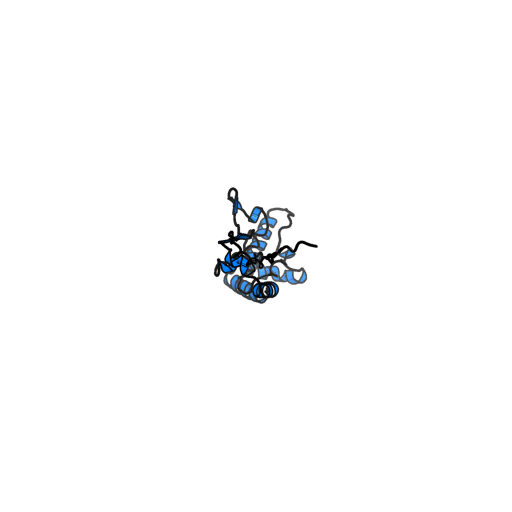 O . HIS A 1 97 ? -10.596 0.732 2.699 1.00 96.38 97 HIS A O 1
ATOM 789 N N . PRO A 1 98 ? -12.801 0.757 3.062 1.00 95.12 98 PRO A N 1
ATOM 790 C CA . PRO A 1 98 ? -13.055 -0.493 2.341 1.00 95.12 98 PRO A CA 1
ATOM 791 C C . PRO A 1 98 ? -12.590 -0.485 0.879 1.00 95.12 98 PRO A C 1
ATOM 793 O O . PRO A 1 98 ? -12.324 -1.552 0.327 1.00 95.12 98 PRO A O 1
ATOM 796 N N . HIS A 1 99 ? -12.440 0.691 0.262 1.00 94.06 99 HIS A N 1
ATOM 797 C CA . HIS A 1 99 ? -12.120 0.835 -1.164 1.00 94.06 99 HIS A CA 1
ATOM 798 C C . HIS A 1 99 ? -10.807 1.566 -1.454 1.00 94.06 99 HIS A C 1
ATOM 800 O O . HIS A 1 99 ? -10.374 1.599 -2.605 1.00 94.06 99 HIS A O 1
ATOM 806 N N . GLU A 1 100 ? -10.153 2.132 -0.442 1.00 94.56 100 GLU A N 1
ATOM 807 C CA . GLU A 1 100 ? -8.902 2.858 -0.654 1.00 94.56 100 GLU A CA 1
ATOM 808 C C . GLU A 1 100 ? -7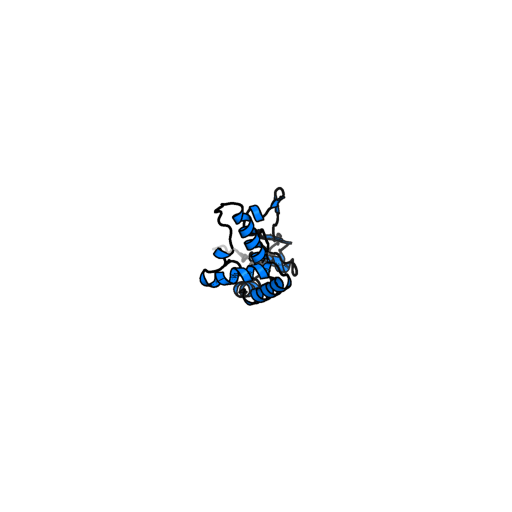.726 1.899 -0.831 1.00 94.56 100 GLU A C 1
ATOM 810 O O . GLU A 1 100 ? -7.714 0.781 -0.311 1.00 94.56 100 GLU A O 1
ATOM 815 N N . GLN A 1 101 ? -6.716 2.325 -1.586 1.00 93.69 101 GLN A N 1
ATOM 816 C CA . GLN A 1 101 ? -5.534 1.497 -1.818 1.00 93.69 101 GLN A CA 1
ATOM 817 C C . GLN A 1 101 ? -4.696 1.340 -0.547 1.00 93.69 101 GLN A C 1
ATOM 819 O O . GLN A 1 101 ? -4.264 0.229 -0.247 1.00 93.69 101 GLN A O 1
ATOM 824 N N . GLY A 1 102 ? -4.487 2.435 0.195 1.00 94.44 102 GLY A N 1
ATOM 825 C CA . GLY A 1 102 ? -3.712 2.428 1.437 1.00 94.44 102 GLY A CA 1
ATOM 826 C C . GLY A 1 102 ? -2.275 1.946 1.265 1.00 94.44 102 GLY A C 1
ATOM 827 O O . GLY A 1 102 ? -1.746 1.306 2.162 1.00 94.44 102 GLY A O 1
ATOM 828 N N . PHE A 1 103 ? -1.661 2.156 0.098 1.00 95.56 103 PHE A N 1
ATOM 829 C CA . PHE A 1 103 ? -0.316 1.653 -0.167 1.00 95.56 103 PHE A CA 1
ATOM 830 C C . PHE A 1 103 ? 0.707 2.267 0.786 1.00 95.56 103 PHE A C 1
ATOM 832 O O . PHE A 1 103 ? 0.723 3.476 0.994 1.00 95.56 103 PHE A O 1
ATOM 839 N N . THR A 1 104 ? 1.587 1.419 1.311 1.00 95.25 104 THR A N 1
ATOM 840 C CA . THR A 1 104 ? 2.618 1.804 2.279 1.00 95.25 104 THR A CA 1
ATOM 841 C C . THR A 1 104 ? 4.019 1.635 1.714 1.00 95.25 104 THR A C 1
ATOM 843 O O . THR A 1 104 ? 4.929 2.335 2.139 1.00 95.25 104 THR A O 1
ATOM 846 N N . CYS A 1 105 ? 4.208 0.773 0.709 1.00 93.06 105 CYS A N 1
ATOM 847 C CA . CYS A 1 105 ? 5.527 0.483 0.160 1.00 93.06 105 CYS A CA 1
ATOM 848 C C . CYS A 1 105 ? 5.538 0.428 -1.379 1.00 93.06 105 CYS A C 1
ATOM 850 O O . CYS A 1 105 ? 4.603 -0.107 -1.993 1.00 93.06 105 CYS A O 1
ATOM 852 N N . PRO A 1 106 ? 6.620 0.913 -2.016 1.00 91.62 106 PRO A N 1
ATOM 853 C CA . PRO A 1 106 ? 7.637 1.802 -1.457 1.00 91.62 106 PRO A CA 1
ATOM 854 C C . PRO A 1 106 ? 7.064 3.211 -1.299 1.00 91.62 106 PRO A C 1
ATOM 856 O O . PRO A 1 106 ? 6.314 3.663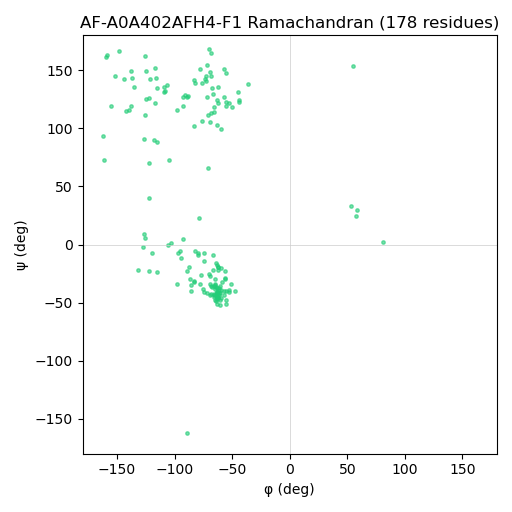 -2.160 1.00 91.62 106 PRO A O 1
ATOM 859 N N . ALA A 1 107 ? 7.456 3.941 -0.261 1.00 92.12 107 ALA A N 1
ATOM 860 C CA . ALA A 1 107 ? 6.967 5.291 0.015 1.00 92.12 107 ALA A CA 1
ATOM 861 C C . ALA A 1 107 ? 7.102 6.237 -1.193 1.00 92.12 107 ALA A C 1
ATOM 863 O O . ALA A 1 107 ? 6.180 6.981 -1.514 1.00 92.12 107 ALA A O 1
ATOM 864 N N . ALA A 1 108 ? 8.208 6.128 -1.936 1.00 88.88 108 ALA A N 1
ATOM 865 C CA . ALA A 1 108 ? 8.494 6.971 -3.098 1.00 88.88 108 ALA A CA 1
ATOM 866 C C . ALA A 1 108 ? 7.773 6.582 -4.406 1.00 88.88 108 ALA A C 1
ATOM 868 O O . ALA A 1 108 ? 7.906 7.260 -5.439 1.00 88.88 108 ALA A O 1
ATOM 869 N N . ALA A 1 109 ? 7.084 5.439 -4.407 1.00 89.94 109 ALA A N 1
ATOM 870 C CA . ALA A 1 109 ? 6.239 4.967 -5.501 1.00 89.94 109 ALA A CA 1
ATOM 871 C C . ALA A 1 109 ? 5.268 3.889 -4.985 1.00 89.94 109 ALA A C 1
ATOM 873 O O . ALA A 1 109 ? 5.468 2.708 -5.290 1.00 89.94 109 ALA A O 1
ATOM 874 N N . PRO A 1 110 ? 4.245 4.276 -4.202 1.00 90.69 110 PRO A N 1
ATOM 875 C CA . PRO A 1 110 ? 3.424 3.324 -3.465 1.00 90.69 110 PRO A CA 1
ATOM 876 C C . PRO A 1 110 ? 2.785 2.294 -4.396 1.00 90.69 110 PRO A C 1
ATOM 878 O O . PRO A 1 110 ? 2.156 2.653 -5.395 1.00 90.69 110 PRO A O 1
ATOM 881 N N . ALA A 1 111 ? 2.988 1.013 -4.085 1.00 92.56 111 ALA A N 1
ATOM 882 C CA . ALA A 1 111 ? 2.637 -0.089 -4.977 1.00 92.56 111 ALA A CA 1
ATOM 883 C C . ALA A 1 111 ? 1.854 -1.223 -4.311 1.00 92.56 111 ALA A C 1
ATOM 885 O O . ALA A 1 111 ? 1.167 -2.000 -4.976 1.00 92.56 111 ALA A O 1
ATOM 886 N N . GLY A 1 112 ? 1.958 -1.344 -2.995 1.00 93.31 112 GLY A N 1
ATOM 887 C CA . GLY A 1 112 ? 1.137 -2.257 -2.221 1.00 93.31 112 GLY A CA 1
ATOM 888 C C . GLY A 1 112 ? 1.101 -1.837 -0.764 1.00 93.31 112 GLY A C 1
ATOM 889 O O . GLY A 1 112 ? 1.930 -1.054 -0.295 1.00 93.31 112 GLY A O 1
ATOM 890 N N . ARG A 1 113 ? 0.103 -2.355 -0.059 1.00 94.75 113 ARG A N 1
ATOM 891 C CA . ARG A 1 113 ? -0.022 -2.202 1.383 1.00 94.75 113 ARG A CA 1
ATOM 892 C C . ARG A 1 113 ? 0.527 -3.454 2.039 1.00 94.75 113 ARG A C 1
ATOM 894 O O . ARG A 1 113 ? 0.017 -4.545 1.803 1.00 94.75 113 ARG A O 1
ATOM 901 N N . ILE A 1 114 ? 1.606 -3.295 2.790 1.00 93.38 114 ILE A N 1
ATOM 902 C CA . ILE A 1 114 ? 2.275 -4.411 3.472 1.00 93.38 114 ILE A CA 1
ATOM 903 C C . ILE A 1 114 ? 2.485 -4.154 4.964 1.00 93.38 114 ILE A C 1
ATOM 905 O O . ILE A 1 114 ? 2.923 -5.053 5.678 1.00 93.38 114 ILE A O 1
ATOM 909 N N . ASP A 1 115 ? 2.089 -2.970 5.427 1.00 94.94 115 ASP A N 1
ATOM 910 C CA . ASP A 1 115 ? 2.082 -2.559 6.823 1.00 94.94 115 ASP A CA 1
ATOM 911 C C . ASP A 1 115 ? 0.622 -2.469 7.291 1.00 94.94 115 ASP A C 1
ATOM 913 O O . ASP A 1 115 ? -0.239 -1.913 6.602 1.00 94.94 115 ASP A O 1
ATOM 917 N N . TYR A 1 116 ? 0.326 -3.076 8.441 1.00 95.38 116 TYR A N 1
ATOM 918 C CA . TYR A 1 116 ? -1.037 -3.291 8.926 1.00 95.38 116 TYR A CA 1
ATOM 919 C C . TYR A 1 116 ? -1.135 -3.000 10.419 1.00 95.38 116 TYR A C 1
ATOM 921 O O . TYR A 1 116 ? -0.204 -3.275 11.174 1.00 95.38 116 TYR A O 1
ATOM 929 N N . ILE A 1 117 ? -2.313 -2.549 10.846 1.00 97.00 117 ILE A N 1
ATOM 930 C CA . ILE A 1 117 ? -2.728 -2.544 12.248 1.00 97.00 117 ILE A CA 1
ATOM 931 C C . ILE A 1 117 ? -3.943 -3.463 12.350 1.00 97.00 117 ILE A C 1
ATOM 933 O O . ILE A 1 117 ? -4.942 -3.258 11.658 1.00 97.00 117 ILE A O 1
ATOM 937 N N . PHE A 1 118 ? -3.830 -4.491 13.187 1.00 96.88 118 PHE A N 1
ATOM 938 C CA . PHE A 1 118 ? -4.896 -5.446 13.467 1.00 96.88 118 PHE A CA 1
ATOM 939 C C . PHE A 1 118 ? -5.419 -5.229 14.886 1.00 96.88 118 PHE A C 1
ATOM 941 O O . PHE A 1 118 ? -4.628 -5.090 15.818 1.00 96.88 118 PHE A O 1
ATOM 948 N N . ALA A 1 119 ? -6.739 -5.232 15.048 1.00 96.94 119 ALA A N 1
ATOM 949 C CA . ALA A 1 119 ? -7.410 -5.125 16.340 1.00 96.94 119 ALA A CA 1
ATOM 950 C C . ALA A 1 119 ? -8.303 -6.345 16.581 1.00 96.94 119 ALA A C 1
ATOM 952 O O . ALA A 1 119 ? -8.929 -6.861 15.654 1.00 96.94 119 ALA A O 1
ATOM 953 N N . ASP A 1 120 ? -8.367 -6.822 17.822 1.00 95.94 120 ASP A N 1
ATOM 954 C CA . ASP A 1 120 ? -9.365 -7.821 18.205 1.00 95.94 120 ASP A CA 1
ATOM 955 C C . ASP A 1 120 ? -10.778 -7.192 18.235 1.00 95.94 120 ASP A C 1
ATOM 957 O O . ASP A 1 120 ? -10.905 -5.962 18.178 1.00 95.94 120 ASP A O 1
ATOM 961 N N . PRO A 1 121 ? -11.851 -7.998 18.327 1.00 92.56 121 PRO A N 1
ATOM 962 C CA . PRO A 1 121 ? -13.222 -7.488 18.316 1.00 92.56 121 PRO A CA 1
ATOM 963 C C . PRO A 1 121 ? -13.5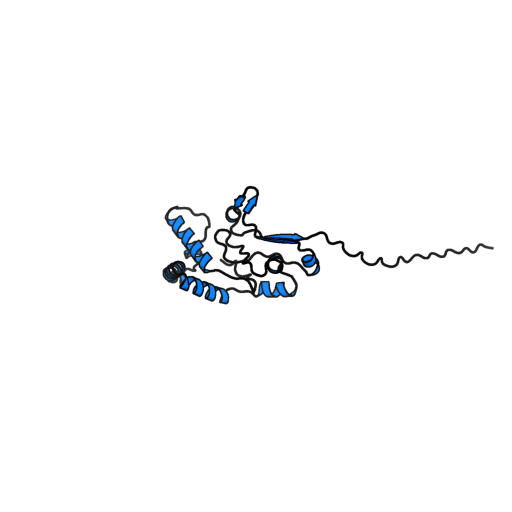44 -6.445 19.399 1.00 92.56 121 PRO A C 1
ATOM 965 O O . PRO A 1 121 ? -14.361 -5.566 19.165 1.00 92.56 121 PRO A O 1
ATOM 968 N N . THR A 1 122 ? -12.893 -6.492 20.561 1.00 92.12 122 THR A N 1
ATOM 969 C CA . THR A 1 122 ? -13.096 -5.511 21.640 1.00 92.12 122 THR A CA 1
ATOM 970 C C . THR A 1 122 ? -12.433 -4.180 21.304 1.00 92.12 122 THR A C 1
ATOM 972 O O . THR A 1 122 ? -12.970 -3.110 21.587 1.00 92.12 122 THR A O 1
ATOM 975 N N . LEU A 1 123 ? -11.234 -4.233 20.722 1.00 95.12 123 LEU A N 1
ATOM 976 C CA . LEU A 1 123 ? -10.473 -3.032 20.401 1.00 95.12 123 LEU A CA 1
ATOM 977 C C . LEU A 1 123 ? -11.008 -2.343 19.138 1.00 95.12 123 LEU A C 1
ATOM 979 O O . LEU A 1 123 ? -11.015 -1.115 19.080 1.00 95.12 123 LEU A O 1
ATOM 983 N N . VAL A 1 124 ? -11.510 -3.100 18.155 1.00 96.38 124 VAL A N 1
ATOM 984 C CA . VAL A 1 124 ? -12.066 -2.514 16.923 1.00 96.38 124 VAL A CA 1
ATOM 985 C C . VAL A 1 124 ? -13.322 -1.679 17.186 1.00 96.38 124 VAL A C 1
ATOM 987 O O . VAL A 1 124 ? -13.527 -0.681 16.506 1.00 96.38 124 VAL A O 1
ATOM 990 N N . GLU A 1 125 ? -14.113 -2.005 18.215 1.00 94.56 125 GLU A N 1
ATOM 991 C CA . GLU A 1 125 ? -15.258 -1.180 18.646 1.00 94.56 125 GLU A CA 1
ATOM 992 C C . GLU A 1 125 ? -14.852 0.238 19.064 1.00 94.56 125 GLU A C 1
ATOM 994 O O . GLU A 1 125 ? -15.683 1.143 19.098 1.00 94.56 125 GLU A O 1
ATOM 999 N N . ARG A 1 126 ? -13.572 0.434 19.385 1.00 95.38 126 ARG A N 1
ATOM 1000 C CA . ARG A 1 126 ? -13.006 1.717 19.801 1.00 95.38 126 ARG A CA 1
ATOM 1001 C C . ARG A 1 126 ? -12.216 2.391 18.690 1.00 95.38 126 ARG A C 1
ATOM 1003 O O . ARG A 1 126 ? -11.633 3.432 18.948 1.00 95.38 126 ARG A O 1
ATOM 1010 N N . LEU A 1 127 ? -12.129 1.801 17.500 1.00 97.56 127 LEU A N 1
ATOM 1011 C CA . LEU A 1 127 ? -11.343 2.358 16.406 1.00 97.56 127 LEU A CA 1
ATOM 1012 C C . LEU A 1 127 ? -11.992 3.654 15.899 1.00 97.56 127 LEU A C 1
ATOM 1014 O O . LEU A 1 127 ? -13.072 3.625 15.313 1.00 97.56 127 LEU A O 1
ATOM 1018 N N . GLU A 1 128 ? -11.312 4.781 16.096 1.00 96.88 128 GLU A N 1
ATOM 1019 C CA . GLU A 1 128 ? -11.792 6.105 15.676 1.00 96.88 128 GLU A CA 1
ATOM 1020 C C . GLU A 1 128 ? -11.170 6.533 14.343 1.00 96.88 128 GLU A C 1
ATOM 1022 O O . GLU A 1 128 ? -11.817 7.184 13.522 1.00 96.88 128 GLU A O 1
ATOM 1027 N N . MET A 1 129 ? -9.918 6.138 14.103 1.00 96.94 129 MET A N 1
ATOM 1028 C CA . MET A 1 129 ? -9.148 6.551 12.934 1.00 96.94 129 MET A CA 1
ATOM 1029 C C . MET A 1 129 ? -8.128 5.477 12.557 1.00 96.94 129 MET A C 1
ATOM 1031 O O . MET A 1 129 ? -7.542 4.845 13.432 1.00 96.94 129 MET A O 1
ATOM 1035 N N . CYS A 1 130 ? -7.859 5.297 11.262 1.00 98.06 130 CYS A N 1
ATOM 1036 C CA . CYS A 1 130 ? -6.693 4.558 10.784 1.00 98.06 130 CYS A CA 1
ATOM 1037 C C . CYS A 1 130 ? -6.303 5.015 9.379 1.00 98.06 130 CYS A C 1
ATOM 1039 O O . CYS A 1 130 ? -7.095 4.865 8.459 1.00 98.06 130 CYS A O 1
ATOM 1041 N N . HIS A 1 131 ? -5.096 5.548 9.187 1.00 96.69 131 HIS A N 1
ATOM 1042 C CA . HIS A 1 131 ? -4.665 6.048 7.879 1.00 96.69 131 HIS A CA 1
ATOM 1043 C C . HIS A 1 131 ? -3.156 5.896 7.657 1.00 96.69 131 HIS A C 1
ATOM 1045 O O . HIS A 1 131 ? -2.388 5.618 8.580 1.00 96.69 131 HIS A O 1
ATOM 1051 N N . VAL A 1 132 ? -2.734 6.065 6.403 1.00 97.19 132 VAL A N 1
ATOM 1052 C CA . VAL A 1 132 ? -1.321 6.073 6.008 1.00 97.19 132 VAL A CA 1
ATOM 1053 C C . VAL A 1 132 ? -0.786 7.501 6.096 1.00 97.19 132 VAL A C 1
ATOM 1055 O O . VAL A 1 132 ? -1.349 8.413 5.489 1.00 97.19 132 VAL A O 1
ATOM 1058 N N . LEU A 1 133 ? 0.314 7.694 6.817 1.00 94.94 133 LEU A N 1
ATOM 1059 C CA . LEU A 1 133 ? 0.987 8.983 6.950 1.00 94.94 133 LEU A CA 1
ATOM 1060 C C . LEU A 1 133 ? 1.917 9.214 5.755 1.00 94.94 133 LEU A C 1
ATOM 1062 O O . LEU A 1 133 ? 3.014 8.662 5.682 1.00 94.94 133 LEU A O 1
ATOM 1066 N N . VAL A 1 134 ? 1.461 10.036 4.806 1.00 94.50 134 VAL A N 1
ATOM 1067 C CA . VAL A 1 134 ? 2.240 10.435 3.617 1.00 94.50 134 VAL A CA 1
ATOM 1068 C C . VAL A 1 134 ? 3.186 11.602 3.930 1.00 94.50 134 VAL A C 1
ATOM 1070 O O . VAL A 1 134 ? 4.276 11.693 3.365 1.00 94.50 134 VAL A O 1
ATOM 1073 N N . THR A 1 135 ? 2.781 12.467 4.857 1.00 93.69 135 THR A N 1
ATOM 1074 C CA . THR A 1 135 ? 3.515 13.646 5.328 1.00 93.69 135 THR A CA 1
ATOM 1075 C C . THR A 1 135 ? 3.452 13.716 6.847 1.00 93.69 135 THR A C 1
ATOM 1077 O O . THR A 1 135 ? 2.392 13.484 7.429 1.00 93.69 135 THR A O 1
ATOM 1080 N N . GLY A 1 136 ? 4.591 14.003 7.475 1.00 87.38 136 GLY A N 1
ATOM 1081 C CA . GLY A 1 136 ? 4.701 14.261 8.910 1.00 87.38 136 GLY A CA 1
ATOM 1082 C C . GLY A 1 136 ? 4.513 15.740 9.253 1.00 87.38 136 GLY A C 1
ATOM 1083 O O . GLY A 1 136 ? 4.004 16.520 8.448 1.00 87.38 136 GLY A O 1
ATOM 1084 N N . GLU A 1 137 ? 4.953 16.122 10.452 1.00 88.94 137 GLU A N 1
ATOM 1085 C CA . GLU A 1 137 ? 5.014 17.526 10.878 1.00 88.94 137 GLU A CA 1
ATOM 1086 C C . GLU A 1 137 ? 5.876 18.364 9.915 1.00 88.94 137 GLU A C 1
ATOM 1088 O O . GLU A 1 137 ? 6.784 17.844 9.259 1.00 88.94 137 GLU A O 1
ATOM 1093 N N . ASP A 1 138 ? 5.563 19.658 9.811 1.00 91.38 138 ASP A N 1
ATOM 1094 C CA . ASP A 1 138 ? 6.231 20.614 8.914 1.00 91.38 138 ASP A CA 1
ATOM 1095 C C . ASP A 1 138 ? 6.294 20.164 7.435 1.00 91.38 138 ASP A C 1
ATOM 1097 O O . ASP A 1 138 ? 7.256 20.452 6.722 1.00 91.38 138 ASP A O 1
ATOM 1101 N N . ASP A 1 139 ? 5.271 19.432 6.971 1.00 91.31 139 ASP A N 1
ATOM 1102 C CA . ASP A 1 139 ? 5.156 18.882 5.611 1.00 91.31 139 ASP A CA 1
ATOM 1103 C C . ASP A 1 139 ? 6.321 17.954 5.205 1.00 91.31 139 ASP A C 1
ATOM 1105 O O . ASP A 1 139 ? 6.606 17.756 4.015 1.00 91.31 139 ASP A O 1
ATOM 1109 N N . PHE A 1 140 ? 7.008 17.344 6.178 1.00 92.62 140 PHE A N 1
ATOM 1110 C CA . PHE A 1 140 ? 8.103 16.425 5.886 1.00 92.62 140 PHE A CA 1
ATOM 1111 C C . PHE A 1 140 ? 7.587 15.171 5.163 1.00 92.62 140 PHE A C 1
ATOM 1113 O O . PHE A 1 140 ? 6.789 14.403 5.702 1.00 92.62 140 PHE A O 1
ATOM 1120 N N . LEU A 1 141 ? 8.056 14.942 3.933 1.00 93.75 141 LEU A N 1
ATOM 1121 C CA . LEU A 1 141 ? 7.611 13.817 3.107 1.00 93.75 141 LEU A CA 1
ATOM 1122 C C . LEU A 1 141 ? 8.040 12.472 3.712 1.00 93.75 141 LEU A C 1
ATOM 1124 O O . LEU A 1 141 ? 9.225 12.245 3.961 1.00 93.75 141 LEU A O 1
ATOM 1128 N N . GLY A 1 142 ? 7.098 11.538 3.858 1.00 92.06 142 GLY A N 1
ATOM 1129 C CA . GLY A 1 142 ? 7.362 10.206 4.415 1.00 92.06 142 GLY A CA 1
ATOM 1130 C C . GLY A 1 142 ? 8.415 9.411 3.633 1.00 92.06 142 GLY A C 1
ATOM 1131 O O . GLY A 1 142 ? 9.217 8.703 4.235 1.00 92.06 142 GLY A O 1
ATOM 1132 N N . GLU A 1 143 ? 8.502 9.608 2.310 1.00 92.12 143 GLU A N 1
ATOM 1133 C CA . GLU A 1 143 ? 9.529 8.978 1.461 1.00 92.12 143 GLU A CA 1
ATOM 1134 C C . GLU A 1 143 ? 10.971 9.393 1.794 1.00 92.12 143 GLU A C 1
ATOM 1136 O O . GLU A 1 143 ? 11.914 8.713 1.391 1.00 92.12 143 GLU A O 1
ATOM 1141 N N . HIS A 1 144 ? 11.158 10.500 2.518 1.00 91.56 144 HIS A N 1
ATOM 1142 C CA . HIS A 1 144 ? 12.466 10.918 3.017 1.00 91.56 144 HIS A CA 1
ATOM 1143 C C . HIS A 1 144 ? 12.803 10.298 4.380 1.00 91.56 144 HIS A C 1
ATOM 1145 O O . HIS A 1 144 ? 13.976 10.266 4.749 1.00 91.56 144 HIS A O 1
ATOM 1151 N N . ALA A 1 145 ? 11.804 9.819 5.130 1.00 90.31 145 ALA A N 1
ATOM 1152 C CA . ALA A 1 145 ? 12.003 9.179 6.430 1.00 90.31 145 ALA A CA 1
ATOM 1153 C C . ALA A 1 145 ? 12.317 7.684 6.291 1.00 90.31 145 ALA A C 1
ATOM 1155 O O . ALA A 1 145 ? 13.144 7.150 7.030 1.00 90.31 145 ALA A O 1
ATOM 1156 N N . SER A 1 146 ? 11.644 7.001 5.363 1.00 91.38 146 SER A N 1
ATOM 1157 C CA . SER A 1 146 ? 11.752 5.556 5.164 1.00 91.38 146 SER A CA 1
ATOM 1158 C C . SER A 1 146 ? 11.308 5.165 3.750 1.00 91.38 146 SER A C 1
ATOM 1160 O O . SER A 1 146 ? 10.644 5.922 3.042 1.00 91.38 146 SER A O 1
ATOM 1162 N N . ASP A 1 147 ? 11.674 3.958 3.325 1.00 89.88 147 ASP A N 1
ATOM 1163 C CA . ASP A 1 147 ? 11.124 3.309 2.139 1.00 89.88 147 ASP A CA 1
ATOM 1164 C C . ASP A 1 147 ? 9.701 2.768 2.355 1.00 89.88 147 ASP A C 1
ATOM 1166 O O . ASP A 1 147 ? 9.057 2.386 1.378 1.00 89.88 147 ASP A O 1
ATOM 1170 N N . HIS A 1 148 ? 9.183 2.795 3.586 1.00 94.31 148 HIS A N 1
ATOM 1171 C CA . HIS A 1 148 ? 7.791 2.518 3.933 1.00 94.31 148 HIS A CA 1
ATOM 1172 C C . HIS A 1 148 ? 7.113 3.758 4.534 1.00 94.31 148 HIS A C 1
ATOM 1174 O O . HIS A 1 148 ? 7.714 4.509 5.298 1.00 94.31 148 HIS A O 1
ATOM 1180 N N . LEU A 1 149 ? 5.835 3.960 4.216 1.00 95.44 149 LEU A N 1
ATOM 1181 C CA . LEU A 1 149 ? 4.986 4.939 4.890 1.00 95.44 149 LEU A CA 1
ATOM 1182 C C . LEU A 1 149 ? 4.451 4.346 6.191 1.00 95.44 149 LEU A C 1
ATOM 1184 O O . LEU A 1 149 ? 4.024 3.191 6.229 1.00 95.44 149 LEU A O 1
ATOM 1188 N N . ALA A 1 150 ? 4.432 5.157 7.245 1.00 95.00 150 ALA A N 1
ATOM 1189 C CA . ALA A 1 150 ? 3.858 4.752 8.517 1.00 95.00 150 ALA A CA 1
ATOM 1190 C C . ALA A 1 150 ? 2.333 4.604 8.405 1.00 95.00 150 ALA A C 1
ATOM 1192 O O . ALA A 1 150 ? 1.662 5.370 7.711 1.00 95.00 150 ALA A O 1
ATOM 1193 N N . VAL A 1 151 ? 1.781 3.638 9.135 1.00 96.62 151 VAL A N 1
ATOM 1194 C CA . VAL A 1 151 ? 0.336 3.490 9.339 1.00 96.62 151 VAL A CA 1
ATOM 1195 C C . VAL A 1 151 ? 0.040 3.875 10.778 1.00 96.62 151 VAL A C 1
ATOM 1197 O O . VAL A 1 151 ? 0.725 3.413 11.689 1.00 96.62 151 VAL A O 1
ATOM 1200 N N . THR A 1 152 ? -0.968 4.714 10.981 1.00 96.25 152 THR A N 1
ATOM 1201 C CA . THR A 1 152 ? -1.420 5.126 12.311 1.00 96.25 152 THR A CA 1
ATOM 1202 C C . THR A 1 152 ? -2.851 4.670 12.551 1.00 96.25 152 THR A C 1
ATOM 1204 O O . THR A 1 152 ? -3.620 4.511 11.600 1.00 96.25 152 THR A O 1
ATOM 1207 N N . ALA A 1 153 ? -3.201 4.439 13.814 1.00 97.44 153 ALA A N 1
ATOM 1208 C CA . ALA A 1 153 ? -4.568 4.213 14.251 1.00 97.44 153 ALA A CA 1
ATOM 1209 C C . ALA A 1 153 ? -4.793 4.833 15.630 1.00 97.44 153 ALA A C 1
ATOM 1211 O O . ALA A 1 153 ? -3.917 4.764 16.493 1.00 97.44 153 ALA A O 1
ATOM 1212 N N . GLU A 1 154 ? -5.982 5.388 15.836 1.00 96.94 154 GLU A N 1
ATOM 1213 C CA . GLU A 1 154 ? -6.420 5.935 17.117 1.00 96.94 154 GLU A CA 1
ATOM 1214 C C . GLU A 1 154 ? -7.595 5.116 17.647 1.00 96.94 154 GLU A C 1
ATOM 1216 O O . GLU A 1 154 ? -8.520 4.771 16.904 1.00 96.94 154 GLU A O 1
ATOM 1221 N N . PHE A 1 155 ? -7.535 4.794 18.940 1.00 95.62 155 PHE A N 1
ATOM 1222 C CA . PHE A 1 155 ? -8.566 4.041 19.641 1.00 95.62 155 PHE A CA 1
ATOM 1223 C C . PHE A 1 155 ? -9.087 4.853 20.826 1.00 95.62 155 PHE A C 1
ATOM 1225 O O . PHE A 1 155 ? -8.307 5.271 21.684 1.00 95.62 155 PHE A O 1
ATOM 1232 N N . GLY A 1 156 ? -10.402 5.037 20.891 1.00 91.50 156 GLY A N 1
ATOM 1233 C CA . GLY A 1 156 ? -11.072 5.794 21.939 1.00 91.50 156 GLY A CA 1
ATOM 1234 C C . GLY A 1 156 ? -11.017 5.136 23.322 1.00 91.50 156 GLY A C 1
ATOM 1235 O O . GLY A 1 156 ? -10.744 3.940 23.496 1.00 91.50 156 GLY A O 1
ATOM 1236 N N . LEU A 1 157 ? -11.340 5.928 24.347 1.00 80.62 157 LEU A N 1
ATOM 1237 C CA . LEU A 1 157 ? -11.500 5.446 25.719 1.00 80.62 157 LEU A CA 1
ATOM 1238 C C . LEU A 1 157 ? -12.844 4.719 25.864 1.00 80.62 157 LEU A C 1
ATOM 1240 O O . LEU A 1 157 ? -13.893 5.349 25.942 1.00 80.62 157 LEU A O 1
ATOM 1244 N N . GLY A 1 158 ? -12.828 3.389 25.955 1.00 60.25 158 GLY A N 1
ATOM 1245 C CA . GLY A 1 158 ? -14.014 2.630 26.356 1.00 60.25 158 GLY A CA 1
ATOM 1246 C C . GLY A 1 158 ? -14.032 2.374 27.862 1.00 60.25 158 GLY A C 1
ATOM 1247 O O . GLY A 1 158 ? -13.077 1.813 28.410 1.00 60.25 158 GLY A O 1
ATOM 1248 N N . VAL A 1 159 ? -15.136 2.736 28.518 1.00 55.03 159 VAL A N 1
ATOM 1249 C CA . VAL A 1 159 ? -15.453 2.296 29.882 1.00 55.03 159 VAL A CA 1
ATOM 1250 C C . VAL A 1 159 ? -15.671 0.785 29.826 1.00 55.03 159 VAL A C 1
ATOM 1252 O O . VAL A 1 159 ? -16.591 0.314 29.163 1.00 55.03 159 VAL A O 1
ATOM 1255 N N . VAL A 1 160 ? -14.801 0.010 30.475 1.00 58.16 160 VAL A N 1
ATOM 1256 C CA . VAL A 1 160 ? -15.071 -1.411 30.724 1.00 58.16 160 VAL A CA 1
ATOM 1257 C C . VAL A 1 160 ? -16.327 -1.450 31.601 1.00 58.16 160 VAL A C 1
ATOM 1259 O O . VAL A 1 160 ? -16.296 -0.822 32.661 1.00 58.16 160 VAL A O 1
ATOM 1262 N N . PRO A 1 161 ? -17.433 -2.109 31.200 1.00 51.31 161 PRO A N 1
ATOM 1263 C CA . PRO A 1 161 ? -18.548 -2.324 32.113 1.00 51.31 161 PRO A CA 1
ATOM 1264 C C . PRO A 1 161 ? -17.974 -3.018 33.343 1.00 51.31 161 PRO A C 1
ATOM 1266 O O . PRO A 1 161 ? -17.307 -4.043 33.189 1.00 51.31 161 PRO A O 1
ATOM 1269 N N . GLU A 1 162 ? -18.144 -2.419 34.525 1.00 52.38 162 GLU A N 1
ATOM 1270 C CA . GLU A 1 162 ? -17.644 -2.983 35.777 1.00 52.38 162 GLU A CA 1
ATOM 1271 C C . GLU A 1 162 ? -17.953 -4.478 35.806 1.00 52.38 162 GLU A C 1
ATOM 1273 O O . GLU A 1 162 ? -19.103 -4.899 35.652 1.00 52.38 162 GLU A O 1
ATOM 1278 N N . VAL A 1 163 ? -16.898 -5.279 35.967 1.00 56.81 163 VAL A N 1
ATOM 1279 C CA . VAL A 1 163 ? -17.019 -6.684 36.347 1.00 56.81 163 VAL A CA 1
ATOM 1280 C C . VAL A 1 163 ? -18.050 -6.727 37.479 1.00 56.81 163 VAL A C 1
ATOM 1282 O O . VAL A 1 163 ? -17.857 -5.990 38.450 1.00 56.81 163 VAL A O 1
ATOM 1285 N N . PRO A 1 164 ? -19.143 -7.512 37.377 1.00 49.41 164 PRO A N 1
ATOM 1286 C CA . PRO A 1 164 ? -20.133 -7.562 38.440 1.00 49.41 164 PRO A CA 1
ATOM 1287 C C . PRO A 1 164 ? -19.397 -7.872 39.733 1.00 49.41 164 PRO A C 1
ATOM 1289 O O . PRO A 1 164 ? -18.669 -8.868 39.795 1.00 49.41 164 PRO A O 1
ATOM 1292 N N . ALA A 1 165 ? -19.531 -6.988 40.723 1.00 53.03 165 ALA A N 1
ATOM 1293 C CA . ALA A 1 165 ? -18.902 -7.177 42.014 1.00 53.03 165 ALA A CA 1
ATOM 1294 C C . ALA A 1 165 ? -19.240 -8.589 42.499 1.00 53.03 165 ALA A C 1
ATOM 1296 O O . ALA A 1 165 ? -20.412 -8.944 42.657 1.00 53.03 165 ALA A O 1
ATOM 1297 N N . THR A 1 166 ? -18.206 -9.409 42.689 1.00 54.22 166 THR A N 1
ATOM 1298 C CA . THR A 1 166 ? -18.315 -10.659 43.437 1.00 54.22 166 THR A CA 1
ATOM 1299 C C . THR A 1 166 ? -19.104 -10.367 44.711 1.00 54.22 166 THR A C 1
ATOM 1301 O O . THR A 1 166 ? -18.775 -9.381 45.379 1.00 54.22 166 THR A O 1
ATOM 1304 N N . PRO A 1 167 ? -20.131 -11.165 45.058 1.00 50.16 167 PRO A N 1
ATOM 1305 C CA . PRO A 1 167 ? -20.880 -10.938 46.280 1.00 50.16 167 PRO A CA 1
ATOM 1306 C C . PRO A 1 167 ? -19.896 -10.922 47.444 1.00 50.16 167 PRO A C 1
ATOM 1308 O O . PRO A 1 167 ? -19.171 -11.890 47.669 1.00 50.16 167 PRO A O 1
ATOM 1311 N N . THR A 1 168 ? -19.827 -9.794 48.142 1.00 45.88 168 THR A N 1
ATOM 1312 C CA . THR A 1 168 ? -19.104 -9.690 49.401 1.00 45.88 168 THR A CA 1
ATOM 1313 C C . THR A 1 168 ? -19.779 -10.628 50.390 1.00 45.88 168 THR A C 1
ATOM 1315 O O . THR A 1 168 ? -20.843 -10.308 50.920 1.00 45.88 168 THR A O 1
ATOM 1318 N N . ASP A 1 169 ? -19.165 -11.784 50.623 1.00 47.47 169 ASP A N 1
ATOM 1319 C CA . ASP A 1 169 ? -19.403 -12.589 51.812 1.00 47.47 169 ASP A CA 1
ATOM 1320 C C . ASP A 1 169 ? -19.045 -11.719 53.015 1.00 47.47 169 ASP A C 1
ATOM 1322 O O . ASP A 1 169 ? -17.872 -11.504 53.302 1.00 47.47 169 ASP A O 1
ATOM 1326 N N . ASN A 1 170 ? -20.057 -11.137 53.657 1.00 47.84 170 ASN A N 1
ATOM 1327 C CA . ASN A 1 170 ? -19.982 -10.647 55.026 1.00 47.84 170 ASN A CA 1
ATOM 1328 C C . ASN A 1 170 ? -21.397 -10.453 55.579 1.00 47.84 170 ASN A C 1
ATOM 1330 O O . ASN A 1 170 ? -21.996 -9.385 55.472 1.00 47.84 170 ASN A O 1
ATOM 1334 N N . ALA A 1 171 ? -21.894 -11.486 56.252 1.00 40.97 171 ALA A N 1
ATOM 1335 C CA . ALA A 1 171 ? -22.802 -11.317 57.374 1.00 40.97 171 ALA A CA 1
ATOM 1336 C C . ALA A 1 171 ? -22.215 -12.082 58.565 1.00 40.97 171 ALA A C 1
ATOM 1338 O O . ALA A 1 171 ? -22.448 -13.272 58.757 1.00 40.97 171 ALA A O 1
ATOM 1339 N N . ILE A 1 172 ? -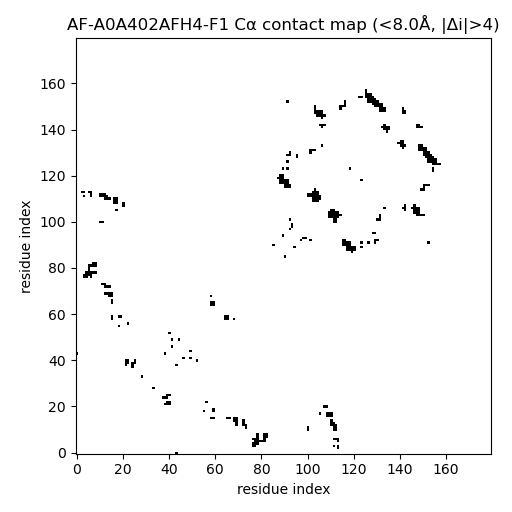21.404 -11.366 59.343 1.00 47.97 172 ILE A N 1
ATOM 1340 C CA . ILE A 1 172 ? -21.068 -11.720 60.719 1.00 47.97 172 ILE A CA 1
ATOM 1341 C C . ILE A 1 172 ? -22.371 -11.674 61.525 1.00 47.97 172 ILE A C 1
ATOM 1343 O O . ILE A 1 172 ? -23.030 -10.636 61.570 1.00 47.97 172 ILE A O 1
ATOM 1347 N N . SER A 1 173 ? -22.716 -12.767 62.201 1.00 43.47 173 SER A N 1
ATOM 1348 C CA . SER A 1 173 ? -23.599 -12.723 63.366 1.00 43.47 173 SER A CA 1
ATOM 1349 C C . SER A 1 173 ? -22.810 -13.164 64.595 1.00 43.47 173 SER A C 1
ATOM 1351 O O . SER A 1 173 ? -22.786 -14.341 64.949 1.00 43.47 173 SER A O 1
ATOM 1353 N N . ASP A 1 174 ? -22.159 -12.193 65.233 1.00 43.44 174 ASP A N 1
ATOM 1354 C CA . ASP A 1 174 ? -21.804 -12.269 66.645 1.00 43.44 174 ASP A CA 1
ATOM 1355 C C . ASP A 1 174 ? -23.102 -12.129 67.449 1.00 43.44 174 ASP A C 1
ATOM 1357 O O . ASP A 1 174 ? -23.717 -11.062 67.488 1.00 43.44 174 ASP A O 1
ATOM 1361 N N . SER A 1 175 ? -23.529 -13.207 68.104 1.00 42.38 175 SER A N 1
ATOM 1362 C CA . SER A 1 175 ? -24.497 -13.125 69.195 1.00 42.38 175 SER A CA 1
ATOM 1363 C C . SER A 1 175 ? -23.931 -13.813 70.430 1.00 42.38 175 SER A C 1
ATOM 1365 O O . SER A 1 175 ? -23.763 -15.030 70.476 1.00 42.38 175 SER A O 1
ATOM 1367 N N . ALA A 1 176 ? -23.643 -12.967 71.414 1.00 46.41 176 ALA A N 1
ATOM 1368 C CA . ALA A 1 176 ? -23.278 -13.238 72.791 1.00 46.41 176 ALA A CA 1
ATOM 1369 C C . ALA A 1 176 ? -23.984 -14.440 73.442 1.00 46.41 176 ALA A C 1
ATOM 1371 O O . ALA A 1 176 ? -25.207 -14.532 73.398 1.00 46.41 176 ALA A O 1
ATOM 1372 N N . VAL A 1 177 ? -23.228 -15.237 74.209 1.00 42.59 177 VAL A N 1
ATOM 1373 C CA . VAL A 1 177 ? -23.735 -15.870 75.437 1.00 42.59 177 VAL A CA 1
ATOM 1374 C C . VAL A 1 177 ? -22.658 -15.816 76.523 1.00 42.59 177 VAL A C 1
ATOM 1376 O O . VAL A 1 177 ? -21.584 -16.402 76.412 1.00 42.59 177 VAL A O 1
ATOM 1379 N N . SER A 1 178 ? -22.968 -15.083 77.588 1.00 47.12 178 SER A N 1
ATOM 1380 C CA . SER A 1 178 ? -22.234 -15.013 78.847 1.00 47.12 178 SER A CA 1
ATOM 1381 C C . SER A 1 178 ? -22.704 -16.099 79.829 1.00 47.12 178 SER A C 1
ATOM 1383 O O . SER A 1 178 ? -23.891 -16.091 80.134 1.00 47.12 178 SER A O 1
ATOM 1385 N N . ARG A 1 179 ? -21.752 -16.891 80.370 1.00 35.69 179 ARG A N 1
ATOM 1386 C CA . ARG A 1 179 ? -21.626 -17.445 81.756 1.00 35.69 179 ARG A CA 1
ATOM 1387 C C . ARG A 1 179 ? -22.798 -18.268 82.360 1.00 35.69 179 ARG A C 1
ATOM 1389 O O . ARG A 1 179 ? -23.938 -18.086 81.955 1.00 35.69 179 ARG A O 1
ATOM 1396 N N . PRO A 1 180 ? -22.563 -19.200 83.315 1.00 55.53 180 PRO A N 1
ATOM 1397 C CA . PRO A 1 180 ? -21.706 -19.101 84.515 1.00 55.53 180 PRO A CA 1
ATOM 1398 C C . PRO A 1 180 ? -20.327 -19.745 84.399 1.00 55.53 180 PRO A C 1
ATOM 1400 O O . PRO A 1 180 ? -20.245 -20.887 83.901 1.00 55.53 180 PRO A O 1
#

pLDDT: mean 82.42, std 16.58, range [35.69, 98.06]

Nearest PDB structures (foldseek):
  6fke-assembly1_A  TM=7.779E-01  e=3.347E-03  Neisseria meningitidis MC58
  2v0s-assembly1_A  TM=7.284E-01  e=1.570E-03  Homo sapiens
  7n8k-assembly2_B  TM=7.001E-01  e=3.565E-03  Homo sapiens
  7n94-assembly2_B  TM=4.415E-01  e=5.726E-04  Homo sapiens
  2q4p-assembly1_B  TM=2.493E-01  e=3.443E+00  Mus musculus

InterPro domains:
  IPR036691 Endonuclease/exonuclease/phosphatase superfamily [G3DSA:3.60.10.10] (1-156)
  IPR036691 Endonuclease/exonuclease/phosphatase superfamily [SSF56219] (74-155)

Sequence (180 aa):
MGDFNSLSPKDAFTASALLKYVMRLDTRRKNLTLNDGHPHLNSVVPPKLRFLNPVLRTVARSELLCNLFDLAAYFYAPRGCIRLLSEYYTDCFRHLHPHEQGFTCPAAAPAGRIDYIFADPTLVERLEMCHVLVTGEDDFLGEHASDHLAVTAEFGLGVVPEVPATPTDNAISDSAVSRP

Organism: NCBI:txid2014872

Mean predicted aligned error: 10.49 Å